Protein AF-A0A1N6FF59-F1 (afdb_monomer)

Mean predicted aligned error: 14.13 Å

Nearest PDB structures (foldseek):
  3ja6-assembly1_I  TM=2.859E-01  e=2.373E-01  Escherichia coli
  5nnv-assembly3_C  TM=3.178E-01  e=5.248E+00  Bacillus subtilis subsp. subtilis str. 168
  3vkg-assembly2_A  TM=2.188E-01  e=2.123E+00  Dictyostelium discoideum
  6ixf-assembly1_A  TM=2.795E-01  e=8.862E+00  Homo sapiens
  8wjo-assembly1_B  TM=2.543E-01  e=8.057E+00  Saccharomyces cerevisiae S288C

Foldseek 3Di:
DPPPVVVVVVVVVPPPPPPPPPQPPLDFPQADPPLVVQVSVDPDDVSVLVSLVVVLVVLVVLLVVLVVLLVLLVVLLVVLVVDPDDDPVNLVVVLVSVLVLLVLLSNLRNVLRVVVSVLVVCCVVQVVPPVCPVVCVVPPPVVVPNVVSVVLNVVLQVLCCQQQVDGNVVSVVCVVVVNNSVSSSVQCVDSVSSNSNSVSSSSNSVSSSVVSVVSSVVSVVVSVSSVVVVVVVVVVVVVVVVVVCCVVDPDPPPVPDDDDDDPPPPDD

Sequence (268 aa):
MRSTTFLIIALLLSIISFSQAHARTVYCTNCSNNFVQLLDRVTNMNQLKALWKEYGESVQQTAQQIRMVQQNIEQYANMVHNTVSLPVNTMNRMVGDFNRLSGYVERISARTGEINTMKDLYNTFYAKQSALRGVVRTAEGTKNYSDMWDRWSGEVDRAAEATFKLTGNQLADLRENGELEAHIRDLLSTPKGRMEAIQAGNKLAAIQIKEAQETRALMATYLQQEMAKTQKREKIEQVQEEARRSLFNPNPESYFSAPQKPVTSNNF

Solvent-accessible surface area (backbone atoms only — not comparable to full-atom values): 15276 Å² total; per-residue (Å²): 145,75,70,68,66,58,56,55,56,60,62,65,68,70,70,76,69,77,74,72,75,76,76,76,82,80,86,67,97,50,39,55,67,65,63,56,56,53,57,76,67,50,86,48,72,67,53,46,51,50,53,51,51,54,50,42,49,53,37,45,52,49,29,52,55,40,47,55,44,32,55,51,38,57,53,45,49,58,46,57,75,74,40,97,71,80,56,69,72,56,52,54,50,49,45,50,44,53,51,53,53,52,57,51,52,51,54,48,53,19,46,54,37,43,51,56,52,48,50,54,52,47,52,62,60,52,70,72,40,78,91,49,60,75,70,53,69,76,44,78,60,68,74,50,49,61,61,49,50,54,51,47,52,55,51,49,38,54,26,40,26,59,31,70,76,33,47,62,65,55,50,50,53,28,49,77,71,67,44,40,66,58,52,46,47,58,50,48,67,42,75,66,40,35,53,48,27,35,56,24,40,42,52,34,35,52,54,52,38,50,46,32,51,50,55,37,51,52,49,51,52,52,52,50,56,50,50,54,52,50,52,52,49,54,50,49,53,50,51,50,50,50,52,52,46,45,72,78,55,72,60,89,74,69,88,71,70,73,83,77,75,81,82,78,82,84,76,133

Structure (mmCIF, N/CA/C/O backbone):
data_AF-A0A1N6FF59-F1
#
_entry.id   AF-A0A1N6FF59-F1
#
loop_
_atom_site.group_PDB
_atom_site.id
_atom_site.type_symbol
_atom_site.label_atom_id
_atom_site.label_alt_id
_atom_site.label_comp_id
_atom_site.label_asym_id
_atom_site.label_entity_id
_atom_site.label_seq_id
_atom_site.pdbx_PDB_ins_code
_atom_site.Cartn_x
_atom_site.Cartn_y
_atom_site.Cartn_z
_atom_site.occupancy
_atom_site.B_iso_or_equiv
_atom_site.auth_seq_id
_atom_site.auth_comp_id
_atom_site.auth_asym_id
_atom_site.auth_atom_id
_atom_site.pdbx_PDB_model_num
ATOM 1 N N . MET A 1 1 ? 13.886 48.631 -55.220 1.00 48.16 1 MET A N 1
ATOM 2 C CA . MET A 1 1 ? 14.532 47.767 -54.200 1.00 48.16 1 MET A CA 1
ATOM 3 C C . MET A 1 1 ? 13.669 47.649 -52.932 1.00 48.16 1 MET A C 1
ATOM 5 O O . MET A 1 1 ? 14.118 48.002 -51.853 1.00 48.16 1 MET A O 1
ATOM 9 N N . ARG A 1 2 ? 12.409 47.192 -53.038 1.00 49.91 2 ARG A N 1
ATOM 10 C CA . ARG A 1 2 ? 11.481 47.093 -51.882 1.00 49.91 2 ARG A CA 1
ATOM 11 C C . ARG A 1 2 ? 10.645 45.802 -51.839 1.00 49.91 2 ARG A C 1
ATOM 13 O O . ARG A 1 2 ? 9.949 45.575 -50.862 1.00 49.91 2 ARG A O 1
ATOM 20 N N . SER A 1 3 ? 10.730 44.959 -52.875 1.00 48.56 3 SER A N 1
ATOM 21 C CA . SER A 1 3 ? 9.900 43.749 -53.021 1.00 48.56 3 SER A CA 1
ATOM 22 C C . SER A 1 3 ? 10.637 42.443 -52.699 1.00 48.56 3 SER A C 1
ATOM 24 O O . SER A 1 3 ? 9.995 41.429 -52.458 1.00 48.56 3 SER A O 1
ATOM 26 N N . THR A 1 4 ? 11.973 42.447 -52.678 1.00 48.34 4 THR A N 1
ATOM 27 C CA . THR A 1 4 ? 12.786 41.246 -52.413 1.00 48.34 4 THR A CA 1
ATOM 28 C C . THR A 1 4 ? 13.014 40.999 -50.922 1.00 48.34 4 THR A C 1
ATOM 30 O O . THR A 1 4 ? 13.183 39.857 -50.513 1.00 48.34 4 THR A O 1
ATOM 33 N N . THR A 1 5 ? 12.942 42.036 -50.083 1.00 49.09 5 THR A N 1
ATOM 34 C CA . THR A 1 5 ? 13.063 41.913 -48.621 1.00 49.09 5 THR A CA 1
ATOM 35 C C . THR A 1 5 ? 11.810 41.321 -47.970 1.00 49.09 5 THR A C 1
ATOM 37 O O . THR A 1 5 ? 11.929 40.573 -47.005 1.00 49.09 5 THR A O 1
ATOM 40 N N . PHE A 1 6 ? 10.617 41.564 -48.527 1.00 45.03 6 PHE A N 1
ATOM 41 C CA . PHE A 1 6 ? 9.366 40.971 -48.029 1.00 45.03 6 PHE A CA 1
ATOM 42 C C . PHE A 1 6 ? 9.264 39.461 -48.295 1.00 45.03 6 PHE A C 1
ATOM 44 O O . PHE A 1 6 ? 8.759 38.723 -47.453 1.00 45.03 6 PHE A O 1
ATOM 51 N N . LEU A 1 7 ? 9.803 38.987 -49.423 1.00 45.62 7 LEU A N 1
ATOM 52 C CA . LEU A 1 7 ? 9.827 37.560 -49.766 1.00 45.62 7 LEU A CA 1
ATOM 53 C C . LEU A 1 7 ? 10.766 36.747 -48.861 1.00 45.62 7 LEU A C 1
ATOM 55 O O . LEU A 1 7 ? 10.467 35.600 -48.548 1.00 45.62 7 LEU A O 1
ATOM 59 N N . ILE A 1 8 ? 11.858 37.348 -48.379 1.00 51.16 8 ILE A N 1
ATOM 60 C CA . ILE A 1 8 ? 12.813 36.674 -47.483 1.00 51.16 8 ILE A CA 1
ATOM 61 C C . ILE A 1 8 ? 12.263 36.585 -46.048 1.00 51.16 8 ILE A C 1
ATOM 63 O O . ILE A 1 8 ? 12.458 35.572 -45.380 1.00 51.16 8 ILE A O 1
ATOM 67 N N . ILE A 1 9 ? 11.510 37.591 -45.587 1.00 50.59 9 ILE A N 1
ATOM 68 C CA . ILE A 1 9 ? 10.884 37.573 -44.252 1.00 50.59 9 ILE A CA 1
ATOM 69 C C . ILE A 1 9 ? 9.707 36.580 -44.202 1.00 50.59 9 ILE A C 1
ATOM 71 O O . ILE A 1 9 ? 9.532 35.890 -43.199 1.00 50.59 9 ILE A O 1
ATOM 75 N N . ALA A 1 10 ? 8.948 36.430 -45.293 1.00 48.09 10 ALA A N 1
ATOM 76 C CA . ALA A 1 10 ? 7.853 35.458 -45.372 1.00 48.09 10 ALA A CA 1
ATOM 77 C C . ALA A 1 10 ? 8.335 33.990 -45.412 1.00 48.09 10 ALA A C 1
ATOM 79 O O . ALA A 1 10 ? 7.649 33.106 -44.897 1.00 48.09 10 ALA A O 1
ATOM 80 N N . LEU A 1 11 ? 9.528 33.727 -45.966 1.00 45.62 11 LEU A N 1
ATOM 81 C CA . LEU A 1 11 ? 10.110 32.379 -46.044 1.00 45.62 11 LEU A CA 1
ATOM 82 C C . LEU A 1 11 ? 10.801 31.936 -44.735 1.00 45.62 11 LEU A C 1
ATOM 84 O O . LEU A 1 11 ? 10.949 30.744 -44.484 1.00 45.62 11 LEU A O 1
ATOM 88 N N . LEU A 1 12 ? 11.204 32.881 -43.876 1.00 45.25 12 LEU A N 1
ATOM 89 C CA . LEU A 1 12 ? 11.819 32.588 -42.571 1.00 45.25 12 LEU A CA 1
ATOM 90 C C . LEU A 1 12 ? 10.794 32.306 -41.458 1.00 45.25 12 LEU A C 1
ATOM 92 O O . LEU A 1 12 ? 11.132 31.643 -40.480 1.00 45.25 12 LEU A O 1
ATOM 96 N N . LEU A 1 13 ? 9.535 32.737 -41.609 1.00 42.78 13 LEU A N 1
ATOM 97 C CA . LEU A 1 13 ? 8.461 32.429 -40.651 1.00 42.78 13 LEU A CA 1
ATOM 98 C C . LEU A 1 13 ? 7.820 31.042 -40.844 1.00 42.78 13 LEU A C 1
ATOM 100 O O . LEU A 1 13 ? 7.054 30.605 -39.988 1.00 42.78 13 LEU A O 1
ATOM 104 N N . SER A 1 14 ? 8.132 30.326 -41.927 1.00 38.28 14 SER A N 1
ATOM 105 C CA . SER A 1 14 ? 7.506 29.035 -42.259 1.00 38.28 14 SER A CA 1
ATOM 106 C C . SER A 1 14 ? 8.235 27.805 -41.686 1.00 38.28 14 SER A C 1
ATOM 108 O O . SER A 1 14 ? 7.778 26.684 -41.888 1.00 38.28 14 SER A O 1
ATOM 110 N N . ILE A 1 15 ? 9.342 27.984 -40.949 1.00 44.12 15 ILE A N 1
ATOM 111 C CA . ILE A 1 15 ? 10.165 26.872 -40.417 1.00 44.12 15 ILE A CA 1
ATOM 112 C C . ILE A 1 15 ? 9.911 26.597 -38.921 1.00 44.12 15 ILE A C 1
ATOM 114 O O . ILE A 1 15 ? 10.402 25.608 -38.382 1.00 44.12 15 ILE A O 1
ATOM 118 N N . ILE A 1 16 ? 9.040 27.357 -38.245 1.00 44.75 16 ILE A N 1
ATOM 119 C CA . ILE A 1 16 ? 8.538 26.959 -36.917 1.00 44.75 16 ILE A CA 1
ATOM 120 C C . ILE A 1 16 ? 7.431 25.916 -37.113 1.00 44.75 16 ILE A C 1
ATOM 122 O O . ILE A 1 16 ? 6.261 26.125 -36.803 1.00 44.75 16 ILE A O 1
ATOM 126 N N . SER A 1 17 ? 7.811 24.761 -37.661 1.00 38.19 17 SER A N 1
ATOM 127 C CA . SER A 1 17 ? 7.063 23.536 -37.431 1.00 38.19 17 SER A CA 1
ATOM 128 C C . SER A 1 17 ? 7.174 23.268 -35.939 1.00 38.19 17 SER A C 1
ATOM 130 O O . SER A 1 17 ? 8.168 22.718 -35.464 1.00 38.19 17 SER A O 1
ATOM 132 N N . PHE A 1 18 ? 6.166 23.724 -35.193 1.00 38.66 18 PHE A N 1
ATOM 133 C CA . PHE A 1 18 ? 5.845 23.187 -33.885 1.00 38.66 18 PHE A CA 1
ATOM 134 C C . PHE A 1 18 ? 5.802 21.674 -34.055 1.00 38.66 18 PHE A C 1
ATOM 136 O O . PHE A 1 18 ? 4.822 21.108 -34.536 1.00 38.66 18 PHE A O 1
ATOM 143 N N . SER A 1 19 ? 6.902 21.019 -33.699 1.00 42.59 19 SER A N 1
ATOM 144 C CA . SER A 1 19 ? 6.871 19.607 -33.387 1.00 42.59 19 SER A CA 1
ATOM 145 C C . SER A 1 19 ? 5.986 19.552 -32.160 1.00 42.59 19 SER A C 1
ATOM 147 O O . SER A 1 19 ? 6.437 19.846 -31.054 1.00 42.59 19 SER A O 1
ATOM 149 N N . GLN A 1 20 ? 4.690 19.317 -32.366 1.00 40.88 20 GLN A N 1
ATOM 150 C CA . GLN A 1 20 ? 3.815 18.955 -31.276 1.00 40.88 20 GLN A CA 1
ATOM 151 C C . GLN A 1 20 ? 4.464 17.719 -30.669 1.00 40.88 20 GLN A C 1
ATOM 153 O O . GLN A 1 20 ? 4.447 16.638 -31.256 1.00 40.88 20 GLN A O 1
ATOM 158 N N . ALA A 1 21 ? 5.114 17.900 -29.520 1.00 37.00 21 ALA A N 1
ATOM 159 C CA . ALA A 1 21 ? 5.352 16.802 -28.618 1.00 37.00 21 ALA A CA 1
ATOM 160 C C . ALA A 1 21 ? 3.957 16.239 -28.366 1.00 37.00 21 ALA A C 1
ATOM 162 O O . ALA A 1 21 ? 3.143 16.872 -27.695 1.00 37.00 21 ALA A O 1
ATOM 163 N N . HIS A 1 22 ? 3.628 15.132 -29.032 1.00 37.66 22 HIS A N 1
ATOM 164 C CA . HIS A 1 22 ? 2.394 14.421 -28.777 1.00 37.66 22 HIS A CA 1
ATOM 165 C C . HIS A 1 22 ? 2.476 13.973 -27.323 1.00 37.66 22 HIS A C 1
ATOM 167 O O . HIS A 1 22 ? 3.077 12.944 -27.019 1.00 37.66 22 HIS A O 1
ATOM 173 N N . ALA A 1 23 ? 1.919 14.787 -26.428 1.00 38.16 23 ALA A N 1
ATOM 174 C CA . ALA A 1 23 ? 1.596 14.381 -25.082 1.00 38.16 23 ALA A CA 1
ATOM 175 C C . ALA A 1 23 ? 0.622 13.221 -25.255 1.00 38.16 23 ALA A C 1
ATOM 177 O O . ALA A 1 23 ? -0.544 13.409 -25.607 1.00 38.16 23 ALA A O 1
ATOM 178 N N . ARG A 1 24 ? 1.137 11.995 -25.146 1.00 49.81 24 ARG A N 1
ATOM 179 C CA . ARG A 1 24 ? 0.283 10.824 -25.056 1.00 49.81 24 ARG A CA 1
ATOM 180 C C . ARG A 1 24 ? -0.415 10.953 -23.725 1.00 49.81 24 ARG A C 1
ATOM 182 O O . ARG A 1 24 ? 0.176 10.678 -22.695 1.00 49.81 24 ARG A O 1
ATOM 189 N N . THR A 1 25 ? -1.654 11.415 -23.763 1.00 50.44 25 THR A N 1
ATOM 190 C CA . THR A 1 25 ? -2.510 11.424 -22.591 1.00 50.44 25 THR A CA 1
ATOM 191 C C . THR A 1 25 ? -2.812 9.975 -22.261 1.00 50.44 25 THR A C 1
ATOM 193 O O . THR A 1 25 ? -3.560 9.290 -22.962 1.00 50.44 25 THR A O 1
ATOM 196 N N . VAL A 1 26 ? -2.150 9.487 -21.233 1.00 56.00 26 VAL A N 1
ATOM 197 C CA . VAL A 1 26 ? -2.363 8.161 -20.695 1.00 56.00 26 VAL A CA 1
ATOM 198 C C . VAL A 1 26 ? -3.613 8.242 -19.816 1.00 56.00 26 VAL A C 1
ATOM 200 O O . VAL A 1 26 ? -3.603 8.907 -18.783 1.00 56.00 26 VAL A O 1
ATOM 203 N N . TYR A 1 27 ? -4.721 7.647 -20.263 1.00 58.47 27 TYR A N 1
ATOM 204 C CA . TYR A 1 27 ? -5.988 7.695 -19.531 1.00 58.47 27 TYR A CA 1
ATOM 205 C C . TYR A 1 27 ? -6.115 6.491 -18.599 1.00 58.47 27 TY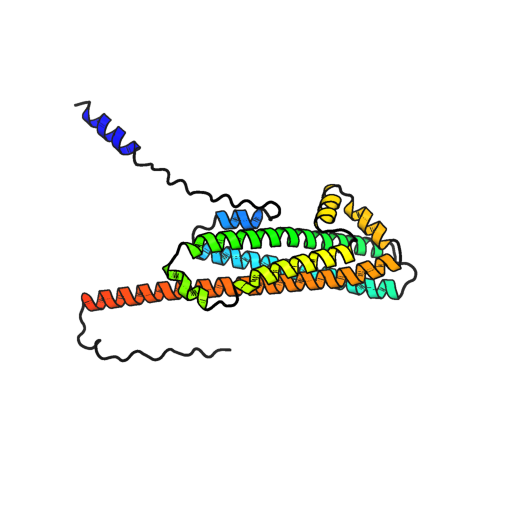R A C 1
ATOM 207 O O . TYR A 1 27 ? -6.109 5.350 -19.055 1.00 58.47 27 TYR A O 1
ATOM 215 N N . CYS A 1 28 ? -6.263 6.757 -17.304 1.00 65.38 28 CYS A N 1
ATOM 216 C CA . CYS A 1 28 ? -6.518 5.750 -16.287 1.00 65.38 28 CYS A CA 1
ATOM 217 C C . CYS A 1 28 ? -7.502 6.296 -15.254 1.00 65.38 28 CYS A C 1
ATOM 219 O O . CYS A 1 28 ? -7.300 7.377 -14.705 1.00 65.38 28 CYS A O 1
ATOM 221 N N . THR A 1 29 ? -8.566 5.543 -14.993 1.00 63.31 29 THR A N 1
ATOM 222 C CA . THR A 1 29 ? -9.664 5.945 -14.104 1.00 63.31 29 THR A CA 1
ATOM 223 C C . THR A 1 29 ? -9.345 5.780 -12.618 1.00 63.31 29 THR A C 1
ATOM 225 O O . THR A 1 29 ? -9.964 6.447 -11.801 1.00 63.31 29 THR A O 1
ATOM 228 N N . ASN A 1 30 ? -8.383 4.925 -12.257 1.00 61.72 30 ASN A N 1
ATOM 229 C CA . ASN A 1 30 ? -8.016 4.627 -10.866 1.00 61.72 30 ASN A CA 1
ATOM 230 C C . ASN A 1 30 ? -6.486 4.558 -10.710 1.00 61.72 30 ASN A C 1
ATOM 232 O O . ASN A 1 30 ? -5.938 3.574 -10.231 1.00 61.72 30 ASN A O 1
ATOM 236 N N . CYS A 1 31 ? -5.782 5.574 -11.209 1.00 68.00 31 CYS A N 1
ATOM 237 C CA . CYS A 1 31 ? -4.332 5.716 -11.060 1.00 68.00 31 CYS A CA 1
ATOM 238 C C . CYS A 1 31 ? -4.007 6.881 -10.135 1.00 68.00 31 CYS A C 1
ATOM 240 O O . CYS A 1 31 ? -4.759 7.855 -10.083 1.00 68.00 31 CYS A O 1
ATOM 242 N N . SER A 1 32 ? -2.845 6.852 -9.474 1.00 66.69 32 SER A N 1
ATOM 243 C CA . SER A 1 32 ? -2.329 8.094 -8.901 1.00 66.69 32 SER A CA 1
ATOM 244 C C . SER A 1 32 ? -1.801 9.000 -10.017 1.00 66.69 32 SER A C 1
ATOM 246 O O . SER A 1 32 ? -1.156 8.581 -10.980 1.00 66.69 32 SER A O 1
ATOM 248 N N . ASN A 1 33 ? -2.078 10.289 -9.859 1.00 66.44 33 ASN A N 1
ATOM 249 C CA . ASN A 1 33 ? -1.675 11.309 -10.812 1.00 66.44 33 ASN A CA 1
ATOM 250 C C . ASN A 1 33 ? -0.171 11.615 -10.746 1.00 66.44 33 ASN A C 1
ATOM 252 O O . ASN A 1 33 ? 0.376 12.143 -11.704 1.00 66.44 33 ASN A O 1
ATOM 256 N N . ASN A 1 34 ? 0.520 11.294 -9.647 1.00 69.81 34 ASN A N 1
ATOM 257 C CA . ASN A 1 34 ? 1.902 11.731 -9.450 1.00 69.81 34 ASN A CA 1
ATOM 258 C C . ASN A 1 34 ? 2.888 10.950 -10.333 1.00 69.81 34 ASN A C 1
ATOM 260 O O . ASN A 1 34 ? 3.661 11.541 -11.084 1.00 69.81 34 ASN A O 1
ATOM 264 N N . PHE A 1 35 ? 2.834 9.615 -10.296 1.00 69.06 35 PHE A N 1
ATOM 265 C CA . PHE A 1 35 ? 3.763 8.790 -11.070 1.00 69.06 35 PHE A CA 1
ATOM 266 C C . PHE A 1 35 ? 3.553 8.952 -12.578 1.00 69.06 35 PHE A C 1
ATOM 268 O O . PHE A 1 35 ? 4.520 9.149 -13.310 1.00 69.06 35 PHE A O 1
ATOM 275 N N . VAL A 1 36 ? 2.296 8.937 -13.034 1.00 66.00 36 VAL A N 1
ATOM 276 C CA . VAL A 1 36 ? 1.955 9.114 -14.454 1.00 66.00 36 VAL A CA 1
ATOM 277 C C . VAL A 1 36 ? 2.411 10.490 -14.959 1.00 66.00 36 VAL A C 1
ATOM 279 O O . VAL A 1 36 ? 3.049 10.574 -16.005 1.00 66.00 36 VAL A O 1
ATOM 282 N N . GLN A 1 37 ? 2.205 11.562 -14.184 1.00 68.38 37 GLN A N 1
ATOM 283 C CA . GLN A 1 37 ? 2.677 12.904 -14.556 1.00 68.38 37 GLN A CA 1
ATOM 284 C C . GLN A 1 37 ? 4.203 13.016 -14.620 1.00 68.38 37 GLN A C 1
ATOM 286 O O . GLN A 1 37 ? 4.735 13.744 -15.460 1.00 68.38 37 GLN A O 1
ATOM 291 N N . LEU A 1 38 ? 4.921 12.337 -13.723 1.00 67.62 38 LEU A N 1
ATOM 292 C CA . LEU A 1 38 ? 6.382 12.311 -13.755 1.00 67.62 38 LEU A CA 1
ATOM 293 C C . LEU A 1 38 ? 6.895 11.509 -14.950 1.00 67.62 38 LEU A C 1
ATOM 295 O O . LEU A 1 38 ? 7.856 11.932 -15.593 1.00 67.62 38 LEU A O 1
ATOM 299 N N . LEU A 1 39 ? 6.231 10.399 -15.278 1.00 66.94 39 LEU A N 1
ATOM 300 C CA . LEU A 1 39 ? 6.551 9.574 -16.437 1.00 66.94 39 LEU A CA 1
ATOM 301 C C . LEU A 1 39 ? 6.406 10.361 -17.748 1.00 66.94 39 LEU A C 1
ATOM 303 O O . LEU A 1 39 ? 7.294 10.287 -18.595 1.00 66.94 39 LEU A O 1
ATOM 307 N N . ASP A 1 40 ? 5.360 11.181 -17.881 1.00 64.31 40 ASP A N 1
ATOM 308 C CA . ASP A 1 40 ? 5.129 12.029 -19.062 1.00 64.31 40 ASP A CA 1
ATOM 309 C C . ASP A 1 40 ? 6.227 13.087 -19.284 1.00 64.31 40 ASP A C 1
ATOM 311 O O . ASP A 1 40 ? 6.415 13.573 -20.401 1.00 64.31 40 ASP A O 1
ATOM 315 N N . ARG A 1 41 ? 6.984 13.444 -18.236 1.00 68.62 41 ARG A N 1
ATOM 316 C CA . ARG A 1 41 ? 8.102 14.404 -18.305 1.00 68.62 41 ARG A CA 1
ATOM 317 C C . ARG A 1 41 ? 9.458 13.751 -18.579 1.00 68.62 41 ARG A C 1
ATOM 319 O O . ARG A 1 41 ? 10.453 14.463 -18.726 1.00 68.62 41 ARG A O 1
ATOM 326 N N . VAL A 1 42 ? 9.534 12.422 -18.639 1.00 64.69 42 VAL A N 1
ATOM 327 C CA . VAL A 1 42 ? 10.787 11.705 -18.900 1.00 64.69 42 VAL A CA 1
ATOM 328 C C . VAL A 1 42 ? 11.179 11.865 -20.370 1.00 64.69 42 VAL A C 1
ATOM 330 O O . VAL A 1 42 ? 10.522 11.352 -21.270 1.00 64.69 42 VAL A O 1
ATOM 333 N N . THR A 1 43 ? 12.303 12.538 -20.619 1.00 67.44 43 THR A N 1
ATOM 334 C CA . THR A 1 43 ? 12.819 12.797 -21.979 1.00 67.44 43 THR A CA 1
ATOM 335 C C . THR A 1 43 ? 13.960 11.865 -22.379 1.00 67.44 43 THR A C 1
ATOM 337 O O . THR A 1 43 ? 14.279 11.738 -23.559 1.00 67.44 43 THR A O 1
ATOM 340 N N . ASN A 1 44 ? 14.607 11.214 -21.405 1.00 67.31 44 ASN A N 1
ATOM 341 C CA . ASN A 1 44 ? 15.753 10.344 -21.648 1.00 67.31 44 ASN A CA 1
ATOM 342 C C . ASN A 1 44 ? 15.883 9.217 -20.613 1.00 67.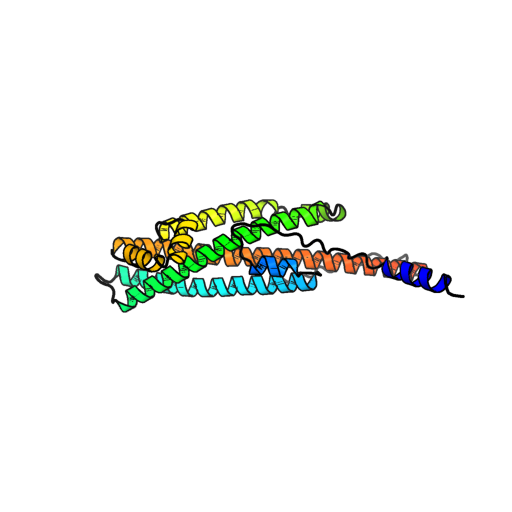31 44 ASN A C 1
ATOM 344 O O . ASN A 1 44 ? 15.243 9.205 -19.560 1.00 67.31 44 ASN A O 1
ATOM 348 N N . MET A 1 45 ? 16.781 8.276 -20.907 1.00 64.06 45 MET A N 1
ATOM 349 C CA . MET A 1 45 ? 16.959 7.066 -20.105 1.00 64.06 45 MET A CA 1
ATOM 350 C C . MET A 1 45 ? 17.514 7.316 -18.700 1.00 64.06 45 MET A C 1
ATOM 352 O O . MET A 1 45 ? 17.203 6.555 -17.786 1.00 64.06 45 MET A O 1
ATOM 356 N N . ASN A 1 46 ? 18.313 8.365 -18.497 1.00 69.06 46 ASN A N 1
ATOM 357 C CA . ASN A 1 46 ? 18.851 8.683 -17.174 1.00 69.06 46 ASN A CA 1
ATOM 358 C C . ASN A 1 46 ? 17.757 9.236 -16.254 1.00 69.06 46 ASN A C 1
ATOM 360 O O . ASN A 1 46 ? 17.684 8.843 -15.091 1.00 69.06 46 ASN A O 1
ATOM 364 N N . GLN A 1 47 ? 16.860 10.067 -16.792 1.00 71.19 47 GLN A N 1
ATOM 365 C CA . GLN A 1 47 ? 15.669 10.533 -16.076 1.00 71.19 47 GLN A CA 1
ATOM 366 C C . GLN A 1 47 ? 14.736 9.371 -15.722 1.00 71.19 47 GLN A C 1
ATOM 368 O O . GLN A 1 47 ? 14.261 9.300 -14.593 1.00 71.19 47 GLN A O 1
ATOM 373 N N . LEU A 1 48 ? 14.545 8.410 -16.636 1.00 70.06 48 LEU A N 1
ATOM 374 C CA . LEU A 1 48 ? 13.745 7.216 -16.351 1.00 70.06 48 LEU A CA 1
ATOM 375 C C . LEU A 1 48 ? 14.343 6.403 -15.196 1.00 70.06 48 LEU A C 1
ATOM 377 O O . LEU A 1 48 ? 13.628 6.002 -14.283 1.00 70.06 48 LEU A O 1
ATOM 381 N N . LYS A 1 49 ? 15.665 6.181 -15.210 1.00 71.56 49 LYS A N 1
ATOM 382 C CA . LYS A 1 49 ? 16.369 5.465 -14.133 1.00 71.56 49 LYS A CA 1
ATOM 383 C C . LYS A 1 49 ? 16.205 6.160 -12.779 1.00 71.56 49 LYS A C 1
ATOM 385 O O . LYS A 1 49 ? 15.969 5.481 -11.783 1.00 71.56 49 LYS A O 1
ATOM 390 N N . ALA A 1 50 ? 16.329 7.487 -12.747 1.00 79.56 50 ALA A N 1
ATOM 391 C CA . ALA A 1 50 ? 16.153 8.273 -11.530 1.00 79.56 50 ALA A CA 1
ATOM 392 C C . ALA A 1 50 ? 14.719 8.160 -10.987 1.00 79.56 50 ALA A C 1
ATOM 394 O O . ALA A 1 50 ? 14.551 7.840 -9.813 1.00 79.56 50 ALA A O 1
ATOM 395 N N . LEU A 1 51 ? 13.712 8.306 -11.858 1.00 78.69 51 LEU A N 1
ATOM 396 C CA . LEU A 1 51 ? 12.298 8.170 -11.500 1.00 78.69 51 LEU A CA 1
ATOM 397 C C . LEU A 1 51 ? 11.995 6.802 -10.873 1.00 78.69 51 LEU A C 1
ATOM 399 O O . LEU A 1 51 ? 11.357 6.715 -9.827 1.00 78.69 51 LEU A O 1
ATOM 403 N N . TRP A 1 52 ? 12.492 5.722 -11.479 1.00 75.25 52 TRP A N 1
ATOM 404 C CA . TRP A 1 52 ? 12.303 4.369 -10.953 1.00 75.25 52 TRP A CA 1
ATOM 405 C C . TRP A 1 52 ? 12.986 4.138 -9.611 1.00 75.25 52 TRP A C 1
ATOM 407 O O . TRP A 1 52 ? 12.432 3.455 -8.749 1.00 75.25 52 TRP A O 1
ATOM 417 N N . LYS A 1 53 ? 14.186 4.696 -9.426 1.00 80.19 53 LYS A N 1
ATOM 418 C CA . LYS A 1 53 ? 14.896 4.622 -8.150 1.00 80.19 53 LYS A CA 1
ATOM 419 C C . LYS A 1 53 ? 14.105 5.334 -7.051 1.00 80.19 53 LYS A C 1
ATOM 421 O O . LYS A 1 53 ? 13.857 4.731 -6.011 1.00 80.19 53 LYS A O 1
ATOM 426 N N . GLU A 1 54 ? 13.679 6.567 -7.305 1.00 82.75 54 GLU A N 1
ATOM 427 C CA . GLU A 1 54 ? 12.898 7.375 -6.362 1.00 82.75 54 GLU A CA 1
ATOM 428 C C . GLU A 1 54 ? 11.570 6.694 -6.005 1.00 82.75 54 GLU A C 1
ATOM 430 O O . GLU A 1 54 ? 11.223 6.548 -4.831 1.00 82.75 54 GLU A O 1
ATOM 435 N N . TYR A 1 55 ? 10.859 6.179 -7.007 1.00 79.94 55 TYR A N 1
ATOM 436 C CA . TYR A 1 55 ? 9.615 5.457 -6.778 1.00 79.94 55 TYR A CA 1
ATOM 437 C C . TYR A 1 55 ? 9.845 4.169 -5.970 1.00 79.94 55 TYR A C 1
ATOM 439 O O . TYR A 1 55 ? 9.123 3.904 -5.010 1.00 79.94 55 TYR A O 1
ATOM 447 N N . GLY A 1 56 ? 10.894 3.398 -6.277 1.00 80.06 56 GLY A N 1
ATOM 448 C CA . GLY A 1 56 ? 11.266 2.204 -5.514 1.00 80.06 56 GLY A CA 1
ATOM 449 C C . GLY A 1 56 ? 11.665 2.495 -4.061 1.00 80.06 56 GLY A C 1
ATOM 450 O O . GLY A 1 56 ? 11.409 1.678 -3.173 1.00 80.06 56 GLY A O 1
ATOM 451 N N . GLU A 1 57 ? 12.268 3.651 -3.787 1.00 85.06 57 GLU A N 1
ATOM 452 C CA . GLU A 1 57 ? 12.545 4.128 -2.426 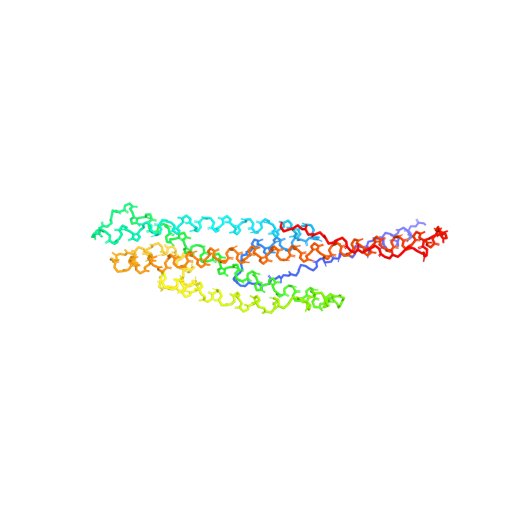1.00 85.06 57 GLU A CA 1
ATOM 453 C C . GLU A 1 57 ? 11.252 4.500 -1.692 1.00 85.06 57 GLU A C 1
ATOM 455 O O . GLU A 1 57 ? 11.047 4.054 -0.561 1.00 85.06 57 GLU A O 1
ATOM 460 N N . SER A 1 58 ? 10.336 5.217 -2.349 1.00 85.19 58 SER A N 1
ATOM 461 C CA . SER A 1 58 ? 9.013 5.553 -1.805 1.00 85.19 58 SER A CA 1
ATOM 462 C C . SER A 1 58 ? 8.189 4.304 -1.454 1.00 85.19 58 SER A C 1
ATOM 464 O O . SER A 1 58 ? 7.586 4.215 -0.378 1.00 85.19 58 SER A O 1
ATOM 466 N N . VAL A 1 59 ? 8.224 3.283 -2.316 1.00 84.00 59 VAL A N 1
ATOM 467 C CA . VAL A 1 59 ? 7.605 1.971 -2.072 1.00 84.00 59 VAL A CA 1
ATOM 468 C C . VAL A 1 59 ? 8.173 1.326 -0.805 1.00 84.00 59 VAL A C 1
ATOM 470 O O . VAL A 1 59 ? 7.423 0.855 0.049 1.00 84.00 59 VAL A O 1
ATOM 473 N N . GLN A 1 60 ? 9.498 1.333 -0.635 1.00 86.94 60 GLN A N 1
ATOM 474 C CA . GLN A 1 60 ? 10.130 0.754 0.553 1.00 86.94 60 GLN A CA 1
ATOM 475 C C . GLN A 1 60 ? 9.821 1.529 1.829 1.00 86.94 60 GLN A C 1
ATOM 477 O O . GLN A 1 60 ? 9.565 0.913 2.863 1.00 86.94 60 GLN A O 1
ATOM 482 N N . GLN A 1 61 ? 9.814 2.859 1.769 1.00 90.38 61 GLN A N 1
ATOM 483 C CA . GLN A 1 61 ? 9.413 3.696 2.898 1.00 90.38 61 GLN A CA 1
ATOM 484 C C . GLN A 1 61 ? 7.972 3.390 3.313 1.00 90.38 61 GLN A C 1
ATOM 486 O O . GLN A 1 61 ? 7.702 3.188 4.495 1.00 90.38 61 GLN A O 1
ATOM 491 N N . THR A 1 62 ? 7.069 3.252 2.342 1.00 88.81 62 THR A N 1
ATOM 492 C CA . THR A 1 62 ? 5.680 2.837 2.577 1.00 88.81 62 THR A CA 1
ATOM 493 C C . THR A 1 62 ? 5.623 1.476 3.277 1.00 88.81 62 THR A C 1
ATOM 495 O O . THR A 1 62 ? 4.947 1.335 4.292 1.00 88.81 62 THR A O 1
ATOM 498 N N . ALA A 1 63 ? 6.409 0.497 2.819 1.00 91.12 63 ALA A N 1
ATOM 499 C CA . ALA A 1 63 ? 6.490 -0.821 3.453 1.00 91.12 63 ALA A CA 1
ATOM 500 C C . ALA A 1 63 ? 6.963 -0.758 4.913 1.00 91.12 63 ALA A C 1
ATOM 502 O O . ALA A 1 63 ? 6.473 -1.510 5.754 1.00 91.12 63 ALA A O 1
ATOM 503 N N . GLN A 1 64 ? 7.915 0.128 5.229 1.00 94.44 64 GLN A N 1
ATOM 504 C CA . GLN A 1 64 ? 8.356 0.347 6.610 1.00 94.44 64 GLN A CA 1
ATOM 505 C C . GLN A 1 64 ? 7.229 0.923 7.467 1.00 94.44 64 GLN A C 1
ATOM 507 O O . GLN A 1 64 ? 7.031 0.483 8.596 1.00 94.44 64 GLN A O 1
ATOM 512 N N . GLN A 1 65 ? 6.460 1.873 6.935 1.00 94.38 65 GLN A N 1
ATOM 513 C CA . GLN A 1 65 ? 5.327 2.436 7.665 1.00 94.38 65 GLN A CA 1
ATOM 514 C C . GLN A 1 65 ? 4.233 1.396 7.922 1.00 94.38 65 GLN A C 1
ATOM 516 O O . GLN A 1 65 ? 3.700 1.332 9.027 1.00 94.38 65 GLN A O 1
ATOM 521 N N . ILE A 1 66 ? 3.959 0.534 6.942 1.00 93.81 66 ILE A N 1
ATOM 522 C CA . ILE A 1 66 ? 3.018 -0.578 7.103 1.00 93.81 66 ILE A CA 1
ATOM 523 C C . ILE A 1 66 ? 3.531 -1.575 8.144 1.00 93.81 66 ILE A C 1
ATOM 525 O O . ILE A 1 66 ? 2.746 -2.024 8.972 1.00 93.81 66 ILE A O 1
ATOM 529 N N . ARG A 1 67 ? 4.839 -1.874 8.178 1.00 94.88 67 ARG A N 1
ATOM 530 C CA . ARG A 1 67 ? 5.435 -2.709 9.238 1.00 94.88 67 ARG A CA 1
ATOM 531 C C . ARG A 1 67 ? 5.204 -2.138 10.632 1.00 94.88 67 ARG A C 1
ATOM 533 O O . ARG A 1 67 ? 4.873 -2.896 11.535 1.00 94.88 67 ARG A O 1
ATOM 540 N N . MET A 1 68 ? 5.340 -0.823 10.810 1.00 94.81 68 MET A N 1
ATOM 541 C CA . MET A 1 68 ? 5.050 -0.190 12.103 1.00 94.81 68 MET A CA 1
ATOM 542 C C . MET A 1 68 ? 3.576 -0.370 12.497 1.00 94.81 68 MET A C 1
ATOM 544 O O . MET A 1 68 ? 3.282 -0.718 13.636 1.00 94.81 68 MET A O 1
ATOM 548 N N . VAL A 1 69 ? 2.648 -0.195 11.549 1.00 94.94 69 VAL A N 1
ATOM 549 C CA . VAL A 1 69 ? 1.212 -0.430 11.784 1.00 94.94 69 VAL A CA 1
ATOM 550 C C . VAL A 1 69 ? 0.936 -1.901 12.107 1.00 94.94 69 VAL A C 1
ATOM 552 O O . VAL A 1 69 ? 0.213 -2.191 13.055 1.00 94.94 69 VAL A O 1
ATOM 555 N N . GLN A 1 70 ? 1.548 -2.834 11.377 1.00 94.75 70 GLN A N 1
ATOM 556 C CA . GLN A 1 70 ? 1.428 -4.270 11.635 1.00 94.75 70 GLN A CA 1
ATOM 557 C C . GLN A 1 70 ? 1.875 -4.620 13.058 1.00 94.75 70 GLN A C 1
ATOM 559 O O . GLN A 1 70 ? 1.156 -5.304 13.778 1.00 94.75 70 GLN A O 1
ATOM 564 N N . GLN A 1 71 ? 3.028 -4.107 13.491 1.00 95.00 71 GLN A N 1
ATOM 565 C CA . GLN A 1 71 ? 3.535 -4.336 14.845 1.00 95.00 71 GLN A CA 1
ATOM 566 C C . GLN A 1 71 ? 2.563 -3.821 15.915 1.00 95.00 71 GLN A C 1
ATOM 568 O O . GLN A 1 71 ? 2.371 -4.481 16.937 1.00 95.00 71 GLN A O 1
ATOM 573 N N . ASN A 1 72 ? 1.907 -2.681 15.682 1.00 93.12 72 ASN A N 1
ATOM 574 C CA . ASN A 1 72 ? 0.866 -2.191 16.585 1.00 93.12 72 ASN A CA 1
ATOM 575 C C . ASN A 1 72 ? -0.350 -3.134 16.611 1.00 93.12 72 ASN A C 1
ATOM 577 O O . ASN A 1 72 ? -0.863 -3.444 17.687 1.00 93.12 72 ASN A O 1
ATOM 581 N N . ILE A 1 73 ? -0.786 -3.639 15.451 1.00 91.81 73 ILE A N 1
ATOM 582 C CA . ILE A 1 73 ? -1.907 -4.587 15.347 1.00 91.81 73 ILE A CA 1
ATOM 583 C C . ILE A 1 73 ? -1.597 -5.910 16.061 1.00 91.81 73 ILE A C 1
ATOM 585 O O . ILE A 1 73 ? -2.440 -6.433 16.792 1.00 91.81 73 ILE A O 1
ATOM 589 N N . GLU A 1 74 ? -0.377 -6.426 15.942 1.00 91.44 74 GLU A N 1
ATOM 590 C CA . GLU A 1 74 ? 0.091 -7.594 16.699 1.00 91.44 74 GLU A CA 1
ATOM 591 C C . GLU A 1 74 ? 0.058 -7.350 18.217 1.00 91.44 74 GLU A C 1
ATOM 593 O O . GLU A 1 74 ? -0.391 -8.212 18.978 1.00 91.44 74 GLU A O 1
ATOM 598 N N . GLN A 1 75 ? 0.440 -6.155 18.680 1.00 91.12 75 GLN A N 1
ATOM 599 C CA . GLN A 1 75 ? 0.305 -5.787 20.094 1.00 91.12 75 GLN A CA 1
ATOM 600 C C . GLN A 1 75 ? -1.164 -5.744 20.540 1.00 91.12 75 GLN A C 1
ATOM 602 O O . GLN A 1 75 ? -1.481 -6.171 21.656 1.00 91.12 75 GLN A O 1
ATOM 607 N N . TYR A 1 76 ? -2.077 -5.280 19.680 1.00 90.69 76 TYR A N 1
ATOM 608 C CA . TYR A 1 76 ? -3.514 -5.298 19.961 1.00 90.69 76 TYR A CA 1
ATOM 609 C C . TYR A 1 76 ? -4.048 -6.716 20.144 1.00 90.69 76 TYR A C 1
ATOM 611 O O . TYR A 1 76 ? -4.856 -6.922 21.049 1.00 90.69 76 TYR A O 1
ATOM 619 N N . ALA A 1 77 ? -3.574 -7.690 19.361 1.00 86.19 77 ALA A N 1
ATOM 620 C CA . ALA A 1 77 ? -3.981 -9.091 19.494 1.00 86.19 77 ALA A CA 1
ATOM 621 C C . ALA A 1 77 ? -3.738 -9.613 20.916 1.00 86.19 77 ALA A C 1
ATOM 623 O O . ALA A 1 77 ? -4.642 -10.159 21.548 1.00 86.19 77 ALA A O 1
ATOM 624 N N . ASN A 1 78 ? -2.540 -9.360 21.447 1.00 83.00 78 ASN A N 1
ATOM 625 C CA . ASN A 1 78 ? -2.165 -9.769 22.799 1.00 83.00 78 ASN A CA 1
ATOM 626 C C . ASN A 1 78 ? -3.022 -9.076 23.865 1.00 83.00 78 ASN A C 1
ATOM 628 O O . ASN A 1 78 ? -3.423 -9.701 24.844 1.00 83.00 78 ASN A O 1
ATOM 632 N N . 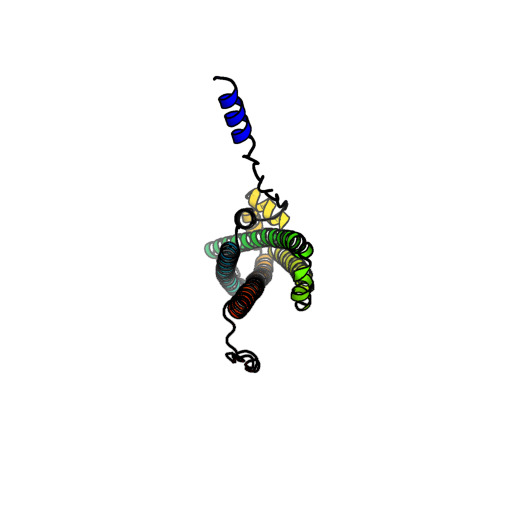MET A 1 79 ? -3.334 -7.790 23.684 1.00 83.44 79 MET A N 1
ATOM 633 C CA . MET A 1 79 ? -4.176 -7.061 24.634 1.00 83.44 79 MET A CA 1
ATOM 634 C C . MET A 1 79 ? -5.629 -7.541 24.596 1.00 83.44 79 MET A C 1
ATOM 636 O O . MET A 1 79 ? -6.187 -7.823 25.651 1.00 83.44 79 MET A O 1
ATOM 640 N N . VAL A 1 80 ? -6.232 -7.684 23.411 1.00 85.44 80 VAL A N 1
ATOM 641 C CA . VAL A 1 80 ? -7.627 -8.142 23.264 1.00 85.44 80 VAL A CA 1
ATOM 642 C C . VAL A 1 80 ? -7.799 -9.569 23.773 1.00 85.44 80 VAL A C 1
ATOM 644 O O . VAL A 1 80 ? -8.799 -9.855 24.421 1.00 85.44 80 VAL A O 1
ATOM 647 N N . HIS A 1 81 ? -6.822 -10.447 23.537 1.00 80.69 81 HIS A N 1
ATOM 648 C CA . HIS A 1 81 ? -6.855 -11.808 24.066 1.00 80.69 81 HIS A CA 1
ATOM 649 C C . HIS A 1 81 ? -6.839 -11.834 25.605 1.00 80.69 81 HIS A C 1
ATOM 651 O O . HIS A 1 81 ? -7.522 -12.648 26.220 1.00 80.69 81 HIS A O 1
ATOM 657 N N . ASN A 1 82 ? -6.081 -10.931 26.234 1.00 75.62 82 ASN A N 1
ATOM 658 C CA . ASN A 1 82 ? -5.815 -10.968 27.674 1.00 75.62 82 ASN A CA 1
ATOM 659 C C . ASN A 1 82 ? -6.701 -10.030 28.515 1.00 75.62 82 ASN A C 1
ATOM 661 O O . ASN A 1 82 ? -6.581 -10.035 29.740 1.00 75.62 82 ASN A O 1
ATOM 665 N N . THR A 1 83 ? -7.570 -9.211 27.911 1.00 74.25 83 THR A N 1
ATOM 666 C CA . THR A 1 83 ? -8.407 -8.251 28.656 1.00 74.25 83 THR A CA 1
ATOM 667 C C . THR A 1 83 ? -9.872 -8.259 28.234 1.00 74.25 83 THR A C 1
ATOM 669 O O . THR A 1 83 ? -10.212 -8.249 27.056 1.00 74.25 83 THR A O 1
ATOM 672 N N . VAL A 1 84 ? -10.760 -8.201 29.235 1.00 66.44 84 VAL A N 1
ATOM 673 C CA . VAL A 1 84 ? -12.223 -8.127 29.051 1.00 66.44 84 VAL A CA 1
ATOM 674 C C . VAL A 1 84 ? -12.649 -6.777 28.449 1.00 66.44 84 VAL A C 1
ATOM 676 O O . VAL A 1 84 ? -13.615 -6.705 27.693 1.00 66.44 84 VAL A O 1
ATOM 679 N N . SER A 1 85 ? -11.905 -5.705 28.746 1.00 75.75 85 SER A N 1
ATOM 680 C CA . SER A 1 85 ? -12.157 -4.341 28.272 1.00 75.75 85 SER A CA 1
ATOM 681 C C . SER A 1 85 ? -10.839 -3.633 27.964 1.00 75.75 85 SER A C 1
ATOM 683 O O . SER A 1 85 ? -9.936 -3.614 28.801 1.00 75.75 85 SER A O 1
ATOM 685 N N . LEU A 1 86 ? -10.742 -3.005 26.789 1.00 82.06 86 LEU A N 1
ATOM 686 C CA . LEU A 1 86 ? -9.587 -2.191 26.413 1.00 82.06 86 LEU A CA 1
ATOM 687 C C . LEU A 1 86 ? -9.732 -0.751 26.930 1.00 82.06 86 LEU A C 1
ATOM 689 O O . LEU A 1 86 ? -10.813 -0.171 26.814 1.00 82.06 86 LEU A O 1
ATOM 693 N N . PRO A 1 87 ? -8.650 -0.118 27.418 1.00 87.94 87 PRO A N 1
ATOM 694 C CA . PRO A 1 87 ? -8.652 1.312 27.709 1.00 87.94 87 PRO A CA 1
ATOM 695 C C . PRO A 1 87 ? -9.010 2.148 26.471 1.00 87.94 87 PRO A C 1
ATOM 697 O O . PRO A 1 87 ? -8.541 1.855 25.368 1.00 87.94 87 PRO A O 1
ATOM 700 N N . VAL A 1 88 ? -9.752 3.247 26.660 1.00 87.38 88 VAL A N 1
ATOM 701 C CA . VAL A 1 88 ? -10.179 4.163 25.577 1.00 87.38 88 VAL A CA 1
ATOM 702 C C . VAL A 1 88 ? -8.996 4.642 24.726 1.00 87.38 88 VAL A C 1
ATOM 704 O O . VAL A 1 88 ? -9.077 4.672 23.501 1.00 87.38 88 VAL A O 1
ATOM 707 N N . ASN A 1 89 ? -7.851 4.931 25.351 1.00 89.69 89 ASN A N 1
ATOM 708 C CA . ASN A 1 89 ? -6.635 5.341 24.639 1.00 89.69 89 ASN A CA 1
ATOM 709 C C . ASN A 1 89 ? -6.085 4.245 23.712 1.00 89.69 89 ASN A C 1
ATOM 711 O O . ASN A 1 89 ? -5.543 4.542 22.650 1.00 89.69 89 ASN A O 1
ATOM 715 N N . THR A 1 90 ? -6.214 2.972 24.087 1.00 90.56 90 THR A N 1
ATOM 716 C CA . THR A 1 90 ? -5.822 1.845 23.228 1.00 90.56 90 THR A CA 1
ATOM 717 C C . THR A 1 90 ? -6.810 1.664 22.085 1.00 90.56 90 THR A C 1
ATOM 719 O O . THR A 1 90 ? -6.384 1.464 20.953 1.00 90.56 90 THR A O 1
ATOM 722 N N . MET A 1 91 ? -8.108 1.826 22.351 1.00 91.25 91 MET A N 1
ATOM 723 C CA . MET A 1 91 ? -9.138 1.798 21.313 1.00 91.25 91 MET A CA 1
ATOM 724 C C . MET A 1 91 ? -8.922 2.898 20.262 1.00 91.25 91 MET A C 1
ATOM 726 O O . MET A 1 91 ? -8.935 2.621 19.068 1.00 91.25 91 MET A O 1
ATOM 730 N N . ASN A 1 92 ? -8.645 4.134 20.685 1.00 94.00 92 ASN A N 1
ATOM 731 C CA . ASN A 1 92 ? -8.387 5.244 19.762 1.00 94.00 92 ASN A CA 1
ATOM 732 C C . ASN A 1 92 ? -7.126 5.024 18.912 1.00 94.00 92 ASN A C 1
ATOM 734 O O . ASN A 1 92 ? -7.134 5.325 17.720 1.00 94.00 92 ASN A O 1
ATOM 738 N N . ARG A 1 93 ? -6.054 4.468 19.496 1.00 94.31 93 ARG A N 1
ATOM 739 C CA . ARG A 1 93 ? -4.849 4.095 18.734 1.00 94.31 93 ARG A CA 1
ATOM 740 C C . ARG A 1 93 ? -5.143 3.004 17.708 1.00 94.31 93 ARG A C 1
ATOM 742 O O . ARG A 1 93 ? -4.729 3.139 16.563 1.00 94.31 93 ARG A O 1
ATOM 749 N N . MET A 1 94 ? -5.922 1.993 18.094 1.00 93.81 94 MET A N 1
ATOM 750 C CA . MET A 1 94 ? -6.364 0.936 17.188 1.00 93.81 94 MET A CA 1
ATOM 751 C C . MET A 1 94 ? -7.137 1.519 16.003 1.00 93.81 94 MET A C 1
ATOM 753 O O . MET A 1 94 ? -6.748 1.293 14.864 1.00 93.81 94 MET A O 1
ATOM 757 N N . VAL A 1 95 ? -8.154 2.349 16.251 1.00 95.50 95 VAL A N 1
ATOM 758 C CA . VAL A 1 95 ? -8.912 3.037 15.189 1.00 95.50 95 VAL A CA 1
ATOM 759 C C . VAL A 1 95 ? -7.979 3.818 14.256 1.00 95.50 95 VAL A C 1
ATOM 761 O O . VAL A 1 95 ? -8.103 3.715 13.037 1.00 95.50 95 VAL A O 1
ATOM 764 N N . GLY A 1 96 ? -7.005 4.547 14.810 1.00 96.00 96 GLY A N 1
ATOM 765 C CA . GLY A 1 96 ? -6.014 5.285 14.026 1.00 96.00 96 GLY A CA 1
ATOM 766 C C . GLY A 1 96 ? -5.132 4.392 13.145 1.00 96.00 96 GLY A C 1
ATOM 767 O O . GLY A 1 96 ? -4.884 4.730 11.988 1.00 96.00 96 GLY A O 1
ATOM 768 N N . ASP A 1 97 ? -4.685 3.246 13.654 1.00 96.50 97 ASP A N 1
ATOM 769 C CA . ASP A 1 97 ? -3.871 2.290 12.897 1.00 96.50 97 ASP A CA 1
ATOM 770 C C . ASP A 1 97 ? -4.668 1.585 11.794 1.00 96.50 97 ASP A C 1
ATOM 772 O O . ASP A 1 97 ? -4.165 1.438 10.680 1.00 96.50 97 ASP A O 1
ATOM 776 N N . PHE A 1 98 ? -5.929 1.225 12.050 1.00 95.69 98 PHE A N 1
ATOM 777 C CA . PHE A 1 98 ? -6.826 0.692 11.020 1.00 95.69 98 PHE A CA 1
ATOM 778 C C . PHE A 1 98 ? -7.145 1.735 9.944 1.00 95.69 98 PHE A C 1
ATOM 780 O O . PHE A 1 98 ? -7.146 1.408 8.758 1.00 95.69 98 PHE A O 1
ATOM 787 N N . ASN A 1 99 ? -7.332 3.000 10.328 1.00 95.06 99 ASN A N 1
ATOM 788 C CA . ASN A 1 99 ? -7.513 4.091 9.373 1.00 95.06 99 ASN A CA 1
ATOM 789 C C . ASN A 1 99 ? -6.253 4.261 8.500 1.00 95.06 99 ASN A C 1
ATOM 791 O O . ASN A 1 99 ? -6.334 4.270 7.273 1.00 95.06 99 ASN A O 1
ATOM 795 N N . ARG A 1 100 ? -5.054 4.250 9.099 1.00 94.75 100 ARG A N 1
ATOM 796 C CA . ARG A 1 100 ? -3.791 4.242 8.336 1.00 94.75 100 ARG A CA 1
ATOM 797 C C . ARG A 1 100 ? -3.705 3.050 7.385 1.00 94.75 100 ARG A C 1
ATOM 799 O O . ARG A 1 100 ? -3.350 3.245 6.224 1.00 94.75 100 ARG A O 1
ATOM 806 N N . LEU A 1 101 ? -4.044 1.849 7.861 1.00 92.94 101 LEU A N 1
ATOM 807 C CA . LEU A 1 101 ? -4.038 0.623 7.063 1.00 92.94 101 LEU A CA 1
ATOM 808 C C . LEU A 1 101 ? -4.960 0.736 5.843 1.00 92.94 101 LEU A C 1
ATOM 810 O O . LEU A 1 101 ? -4.530 0.393 4.742 1.00 92.94 101 LEU A O 1
ATOM 814 N N . SER A 1 102 ? -6.168 1.281 6.019 1.00 91.94 102 SER A N 1
ATOM 815 C CA . SER A 1 102 ? -7.111 1.535 4.921 1.00 91.94 102 SER A CA 1
ATOM 816 C C . SER A 1 102 ? -6.549 2.519 3.889 1.00 91.94 102 SER A C 1
ATOM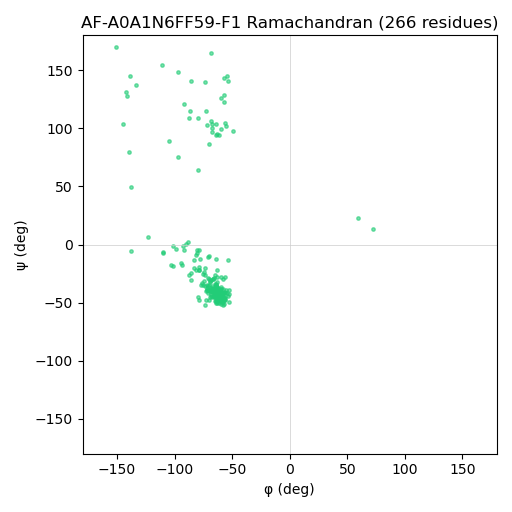 818 O O . SER A 1 102 ? -6.595 2.249 2.693 1.00 91.94 102 SER A O 1
ATOM 820 N N . GLY A 1 103 ? -5.872 3.582 4.337 1.00 90.69 103 GLY A N 1
ATOM 821 C CA . GLY A 1 103 ? -5.219 4.531 3.438 1.00 90.69 103 GLY A CA 1
ATOM 822 C C . GLY A 1 103 ? -4.094 3.907 2.607 1.00 90.69 103 GLY A C 1
ATOM 823 O O . GLY A 1 103 ? -3.800 4.377 1.507 1.00 90.69 103 GLY A O 1
ATOM 824 N N . TYR A 1 104 ? -3.436 2.853 3.105 1.00 89.12 104 TYR A N 1
ATOM 825 C CA . TYR A 1 104 ? -2.473 2.103 2.294 1.00 89.12 104 TYR A CA 1
ATOM 826 C C . TYR A 1 104 ? -3.162 1.188 1.265 1.00 89.12 104 TYR A C 1
ATOM 828 O O . TYR A 1 104 ? -2.665 1.096 0.144 1.00 89.12 104 TYR A O 1
ATOM 836 N N . VAL A 1 105 ? -4.323 0.597 1.587 1.00 86.44 105 VAL A N 1
ATOM 837 C CA . VAL A 1 105 ? -5.132 -0.192 0.629 1.00 86.44 105 VAL A CA 1
ATOM 838 C C . VAL A 1 105 ? -5.525 0.644 -0.584 1.00 86.44 105 VAL A C 1
ATOM 840 O O . VAL A 1 105 ? -5.358 0.210 -1.719 1.00 86.44 105 VAL A O 1
ATOM 843 N N . GLU A 1 106 ? -5.985 1.872 -0.370 1.00 84.06 106 GLU A N 1
ATOM 844 C CA . GLU A 1 106 ? -6.387 2.745 -1.476 1.00 84.06 106 GLU A CA 1
ATOM 845 C C . GLU A 1 106 ? -5.201 3.155 -2.350 1.00 84.06 106 GLU A C 1
ATOM 847 O O . GLU A 1 106 ? -5.299 3.161 -3.576 1.00 84.06 106 GLU A O 1
ATOM 852 N N . ARG A 1 107 ? -4.044 3.451 -1.736 1.00 81.69 107 ARG A N 1
ATOM 853 C CA . ARG A 1 107 ? -2.805 3.726 -2.483 1.00 81.69 107 ARG A CA 1
ATOM 854 C C . ARG A 1 107 ? -2.397 2.540 -3.352 1.00 81.69 107 ARG A C 1
ATOM 856 O O . ARG A 1 107 ? -1.897 2.737 -4.456 1.00 81.69 107 ARG A O 1
ATOM 863 N N . ILE A 1 108 ? -2.610 1.328 -2.859 1.00 77.62 108 ILE A N 1
ATOM 864 C CA . ILE A 1 108 ? -2.370 0.088 -3.592 1.00 77.62 108 ILE A CA 1
ATOM 865 C C . ILE A 1 108 ? -3.342 -0.071 -4.762 1.00 77.62 108 ILE A C 1
ATOM 867 O O . ILE A 1 108 ? -2.898 -0.378 -5.870 1.00 77.62 108 ILE A O 1
ATOM 871 N N . SER A 1 109 ? -4.636 0.182 -4.552 1.00 76.69 109 SER A N 1
ATOM 872 C CA . SER A 1 109 ? -5.624 0.175 -5.636 1.00 76.69 109 SER A CA 1
ATOM 873 C C . SER A 1 109 ? -5.206 1.146 -6.744 1.00 76.69 109 SER A C 1
ATOM 875 O O . SER A 1 109 ? -5.129 0.763 -7.912 1.00 76.69 109 SER A O 1
ATOM 877 N N . ALA A 1 110 ? -4.816 2.367 -6.364 1.00 78.12 110 ALA A N 1
ATOM 878 C CA . ALA A 1 110 ? -4.338 3.378 -7.302 1.00 78.12 110 ALA A CA 1
ATOM 879 C C . ALA A 1 110 ? -3.060 2.938 -8.046 1.00 78.12 110 ALA A C 1
ATOM 881 O O . ALA A 1 110 ? -2.926 3.129 -9.254 1.00 78.12 110 ALA A O 1
ATOM 882 N N . ARG A 1 111 ? -2.108 2.311 -7.346 1.00 74.69 111 ARG A N 1
ATOM 883 C CA . ARG A 1 111 ? -0.860 1.805 -7.939 1.00 74.69 111 ARG A CA 1
ATOM 884 C C . ARG A 1 111 ? -1.087 0.644 -8.905 1.00 74.69 111 ARG A C 1
ATOM 886 O O . ARG A 1 111 ? -0.417 0.566 -9.931 1.00 74.69 111 ARG A O 1
ATOM 893 N N . THR A 1 112 ? -2.027 -0.246 -8.610 1.00 68.75 112 THR A N 1
ATOM 894 C CA . THR A 1 112 ? -2.396 -1.339 -9.523 1.00 68.75 112 THR A CA 1
ATOM 895 C C . THR A 1 112 ? -2.885 -0.769 -10.855 1.00 68.75 112 THR A C 1
ATOM 897 O O . THR A 1 112 ? -2.459 -1.221 -11.921 1.00 68.75 112 THR A O 1
ATOM 900 N N . GLY A 1 113 ? -3.688 0.300 -10.803 1.00 69.19 113 GLY A N 1
ATOM 901 C CA . GLY A 1 113 ? -4.051 1.079 -11.984 1.00 69.19 113 GLY A CA 1
ATOM 902 C C . GLY A 1 113 ? -2.827 1.620 -12.731 1.00 69.19 113 GLY A C 1
ATOM 903 O O . GLY A 1 113 ? -2.736 1.467 -13.954 1.00 69.19 113 GLY A O 1
ATOM 904 N N . GLU A 1 114 ? -1.864 2.225 -12.016 1.00 68.56 114 GLU A N 1
ATOM 905 C CA . GLU A 1 114 ? -0.641 2.800 -12.616 1.00 68.56 114 GLU A CA 1
ATOM 906 C C . GLU A 1 114 ? 0.181 1.740 -13.359 1.00 68.56 114 GLU A C 1
ATOM 908 O O . GLU A 1 114 ? 0.673 1.975 -14.464 1.00 68.56 114 GLU A O 1
ATOM 913 N N . ILE A 1 115 ? 0.315 0.551 -12.773 1.00 64.88 115 ILE A N 1
ATOM 914 C CA . ILE A 1 115 ? 1.087 -0.552 -13.350 1.00 64.88 115 ILE A CA 1
ATOM 915 C C . ILE A 1 115 ? 0.418 -1.096 -14.616 1.00 64.88 115 ILE A C 1
ATOM 917 O O . ILE A 1 115 ? 1.101 -1.319 -15.621 1.00 64.88 115 ILE A O 1
ATOM 921 N N . ASN A 1 116 ? -0.906 -1.258 -14.608 1.00 63.97 116 ASN A N 1
ATOM 922 C CA . ASN A 1 116 ? -1.665 -1.683 -15.788 1.00 63.97 116 ASN A CA 1
ATOM 923 C C . ASN A 1 116 ? -1.515 -0.688 -16.943 1.00 63.97 116 ASN A C 1
ATOM 925 O O . ASN A 1 116 ? -1.248 -1.054 -18.085 1.00 63.97 116 ASN A O 1
ATOM 929 N N . THR A 1 117 ? -1.563 0.590 -16.609 1.00 63.72 117 THR A N 1
ATOM 930 C CA . THR A 1 117 ? -1.348 1.686 -17.546 1.00 63.72 117 THR A CA 1
ATOM 931 C C . THR A 1 117 ? 0.068 1.676 -18.142 1.00 63.72 117 THR A C 1
ATOM 933 O O . THR A 1 117 ? 0.289 1.868 -19.341 1.00 63.72 117 THR A O 1
ATOM 936 N N . MET A 1 118 ? 1.064 1.399 -17.307 1.00 61.62 118 MET A N 1
ATOM 937 C CA . MET A 1 118 ? 2.458 1.297 -17.719 1.00 61.62 118 MET A CA 1
ATOM 938 C C . MET A 1 118 ? 2.736 0.068 -18.597 1.00 61.62 118 MET A C 1
ATOM 940 O O . MET A 1 118 ? 3.566 0.144 -19.507 1.00 61.62 118 MET A O 1
ATOM 944 N N . LYS A 1 119 ? 2.024 -1.046 -18.388 1.00 56.62 119 LYS A N 1
ATOM 945 C CA . LYS A 1 119 ? 2.034 -2.209 -19.293 1.00 56.62 119 LYS A CA 1
ATOM 946 C C . LYS A 1 119 ? 1.570 -1.817 -20.699 1.00 56.62 119 LYS A C 1
ATOM 948 O O . LYS A 1 119 ? 2.216 -2.202 -21.678 1.00 56.62 119 LYS A O 1
ATOM 953 N N . ASP A 1 120 ? 0.515 -1.015 -20.817 1.00 60.06 120 ASP A N 1
ATOM 954 C CA . ASP A 1 120 ? 0.007 -0.555 -22.116 1.00 60.06 120 ASP A CA 1
ATOM 955 C C . ASP A 1 120 ? 1.002 0.367 -22.832 1.00 60.06 120 ASP A C 1
ATOM 957 O O . ASP A 1 120 ? 1.267 0.213 -24.032 1.00 60.06 120 ASP A O 1
ATOM 961 N N . LEU A 1 121 ? 1.649 1.266 -22.085 1.00 56.25 121 LEU A N 1
ATOM 962 C CA . LEU A 1 121 ? 2.767 2.078 -22.574 1.00 56.25 121 LEU A CA 1
ATOM 963 C C . LEU A 1 121 ? 3.933 1.210 -23.060 1.00 56.25 121 LEU A C 1
ATOM 965 O O . LEU A 1 121 ? 4.405 1.400 -24.185 1.00 56.25 121 LEU A O 1
ATOM 969 N N . TYR A 1 122 ? 4.373 0.238 -22.256 1.00 53.38 122 TYR A N 1
ATOM 970 C CA . TYR A 1 122 ? 5.460 -0.679 -22.602 1.00 53.38 122 TYR A CA 1
ATOM 971 C C . TYR A 1 122 ? 5.171 -1.429 -23.904 1.00 53.38 122 TYR A C 1
ATOM 973 O O . TYR A 1 122 ? 5.988 -1.401 -24.828 1.00 53.38 122 TYR A O 1
ATOM 981 N N . ASN A 1 123 ? 3.989 -2.042 -24.011 1.00 54.25 123 ASN A N 1
ATOM 982 C CA . ASN A 1 123 ? 3.567 -2.755 -25.213 1.00 54.25 123 ASN A CA 1
ATOM 983 C C . ASN A 1 123 ? 3.563 -1.822 -26.427 1.00 54.25 123 ASN A C 1
ATOM 985 O O . ASN A 1 123 ? 4.059 -2.186 -27.490 1.00 54.25 123 ASN A O 1
ATOM 989 N N . THR A 1 124 ? 3.096 -0.585 -26.268 1.00 52.47 124 THR A N 1
ATOM 990 C CA . THR A 1 124 ? 3.027 0.378 -27.371 1.00 52.47 124 THR A CA 1
ATOM 991 C C . THR A 1 124 ? 4.404 0.887 -27.818 1.00 52.47 124 THR A C 1
ATOM 993 O O . THR A 1 124 ? 4.607 1.130 -29.011 1.00 52.47 124 THR A O 1
ATOM 996 N N . PHE A 1 125 ? 5.355 1.068 -26.896 1.00 48.19 125 PHE A N 1
ATOM 997 C CA . PHE A 1 125 ? 6.711 1.538 -27.207 1.00 48.19 125 PHE A CA 1
ATOM 998 C C . PHE A 1 125 ? 7.615 0.420 -27.748 1.00 48.19 125 PHE A C 1
ATOM 1000 O O . PHE A 1 125 ? 8.278 0.616 -28.766 1.00 48.19 125 PHE A O 1
ATOM 1007 N N . TYR A 1 126 ? 7.606 -0.769 -27.137 1.00 48.94 126 TYR A N 1
ATOM 1008 C CA . TYR A 1 126 ? 8.497 -1.869 -27.526 1.00 48.94 126 TYR A CA 1
ATOM 1009 C C . TYR A 1 126 ? 7.961 -2.729 -28.677 1.00 48.94 126 TYR A C 1
ATOM 1011 O O . TYR A 1 126 ? 8.762 -3.209 -29.481 1.00 48.94 126 TYR A O 1
ATOM 1019 N N . ALA A 1 127 ? 6.639 -2.888 -28.848 1.00 48.72 127 ALA A N 1
ATOM 1020 C CA . ALA A 1 127 ? 6.103 -3.635 -29.996 1.00 48.72 127 ALA A CA 1
ATOM 1021 C C . ALA A 1 127 ? 6.401 -2.947 -31.342 1.00 48.72 127 ALA A C 1
ATOM 1023 O O . ALA A 1 127 ? 6.529 -3.623 -32.367 1.00 48.72 127 ALA A O 1
ATOM 1024 N N . LYS A 1 128 ? 6.571 -1.616 -31.339 1.00 45.78 128 LYS A N 1
ATOM 1025 C CA . LYS A 1 128 ? 6.923 -0.828 -32.531 1.00 45.78 128 LYS A CA 1
ATOM 1026 C C . LYS A 1 128 ? 8.408 -0.902 -32.910 1.00 45.78 128 LYS A C 1
ATOM 1028 O O . LYS A 1 128 ? 8.750 -0.539 -34.030 1.00 45.78 128 LYS A O 1
ATOM 1033 N N . GLN A 1 129 ? 9.286 -1.418 -32.045 1.00 45.22 129 GLN A N 1
ATOM 1034 C CA . GLN A 1 129 ? 10.726 -1.495 -32.305 1.00 45.22 129 GLN A CA 1
ATOM 1035 C C . GLN A 1 129 ? 11.129 -2.941 -32.655 1.00 45.22 129 GLN A C 1
ATOM 1037 O O . GLN A 1 129 ? 11.463 -3.761 -31.800 1.00 45.22 129 GLN A O 1
ATOM 1042 N N . SER A 1 130 ? 11.073 -3.284 -33.948 1.00 41.00 130 SER A N 1
ATOM 1043 C CA . SER A 1 130 ? 11.312 -4.641 -34.481 1.00 41.00 130 SER A CA 1
ATOM 1044 C C . SER A 1 130 ? 12.680 -5.240 -34.108 1.00 41.00 130 SER A C 1
ATOM 1046 O O . SER A 1 130 ? 12.778 -6.454 -33.938 1.00 41.00 130 SER A O 1
ATOM 1048 N N . ALA A 1 131 ? 13.702 -4.408 -33.879 1.00 44.34 131 ALA A N 1
ATOM 1049 C CA . ALA A 1 131 ? 15.047 -4.820 -33.460 1.00 44.34 131 ALA A CA 1
ATOM 1050 C C . ALA A 1 131 ? 15.143 -5.346 -32.007 1.00 44.34 131 ALA A C 1
ATOM 1052 O O . ALA A 1 131 ? 16.173 -5.898 -31.622 1.00 44.34 131 ALA A O 1
ATOM 1053 N N . LEU A 1 132 ? 14.092 -5.191 -31.189 1.00 40.44 132 LEU A N 1
ATOM 1054 C CA . LEU A 1 132 ? 14.129 -5.499 -29.751 1.00 40.44 132 LEU A CA 1
ATOM 1055 C C . LEU A 1 132 ? 13.307 -6.730 -29.340 1.00 40.44 132 LEU A C 1
ATOM 1057 O O . LEU A 1 132 ? 13.454 -7.205 -28.213 1.00 40.44 132 LEU A O 1
ATOM 1061 N N . ARG A 1 133 ? 12.520 -7.327 -30.249 1.00 39.75 133 ARG A N 1
ATOM 1062 C CA . ARG A 1 133 ? 11.728 -8.545 -29.957 1.00 39.75 133 ARG A CA 1
ATOM 1063 C C . ARG A 1 133 ? 12.585 -9.742 -29.523 1.00 39.75 133 ARG A C 1
ATOM 1065 O O . ARG A 1 133 ? 12.110 -10.592 -28.776 1.00 39.75 133 ARG A O 1
ATOM 1072 N N . GLY A 1 134 ? 13.842 -9.803 -29.968 1.00 38.56 134 GLY A N 1
ATOM 1073 C CA . GLY A 1 134 ? 14.773 -10.889 -29.642 1.00 38.56 134 GLY A CA 1
ATOM 1074 C C . GLY A 1 134 ? 15.345 -10.837 -28.221 1.00 38.56 134 GLY A C 1
ATOM 1075 O O . GLY A 1 134 ? 15.690 -11.878 -27.681 1.00 38.56 134 GLY A O 1
ATOM 1076 N N . VAL A 1 135 ? 15.402 -9.655 -27.595 1.00 39.09 135 VAL A N 1
ATOM 1077 C CA . VAL A 1 135 ? 15.931 -9.485 -26.223 1.00 39.09 135 VAL A CA 1
ATOM 1078 C C . VAL A 1 135 ? 14.832 -9.690 -25.174 1.00 39.09 135 VAL A C 1
ATOM 1080 O O . VAL A 1 135 ? 15.105 -10.115 -24.060 1.00 39.09 135 VAL A O 1
ATOM 1083 N N . VAL A 1 136 ? 13.569 -9.454 -25.541 1.00 37.78 136 VAL A N 1
ATOM 1084 C CA . VAL A 1 136 ? 12.409 -9.709 -24.666 1.00 37.78 136 VAL A CA 1
ATOM 1085 C C . VAL A 1 136 ? 12.033 -11.198 -24.644 1.00 37.78 136 VAL A C 1
ATOM 1087 O O . VAL A 1 136 ? 11.452 -11.672 -23.676 1.00 37.78 136 VAL A O 1
ATOM 1090 N N . ARG A 1 137 ? 12.424 -11.977 -25.664 1.00 35.62 137 ARG A N 1
ATOM 1091 C CA . ARG A 1 137 ? 12.157 -13.427 -25.736 1.00 35.62 137 ARG A CA 1
ATOM 1092 C C . ARG A 1 137 ? 12.947 -14.287 -24.744 1.00 35.62 137 ARG A C 1
ATOM 1094 O O . ARG A 1 137 ? 12.622 -15.459 -24.620 1.00 35.62 137 ARG A O 1
ATOM 1101 N N . THR A 1 138 ? 13.932 -13.733 -24.037 1.00 39.84 138 THR A N 1
ATOM 1102 C CA . THR A 1 138 ? 14.578 -14.405 -22.892 1.00 39.84 138 THR A CA 1
ATOM 1103 C C . THR A 1 138 ? 13.926 -14.044 -21.556 1.00 39.84 138 THR A C 1
ATOM 1105 O O . THR A 1 138 ? 14.336 -14.550 -20.519 1.00 39.84 138 THR A O 1
ATOM 1108 N N . ALA A 1 139 ? 12.912 -13.174 -21.555 1.00 43.44 139 ALA A N 1
ATOM 1109 C CA . ALA A 1 139 ? 12.102 -12.880 -20.384 1.00 43.44 139 ALA A CA 1
ATOM 1110 C C . ALA A 1 139 ? 10.812 -13.709 -20.436 1.00 43.44 139 ALA A C 1
ATOM 1112 O O . ALA A 1 139 ? 9.730 -13.183 -20.675 1.00 43.44 139 ALA A O 1
ATOM 1113 N N . GLU A 1 140 ? 10.902 -15.005 -20.140 1.00 39.56 140 GLU A N 1
ATOM 1114 C CA . GLU A 1 140 ? 9.727 -15.802 -19.742 1.00 39.56 140 GLU A CA 1
ATOM 1115 C C . GLU A 1 140 ? 8.965 -15.164 -18.553 1.00 39.56 140 GLU A C 1
ATOM 1117 O O . GLU A 1 140 ? 7.806 -15.485 -18.313 1.00 39.56 140 GLU A O 1
ATOM 1122 N N . GLY A 1 141 ? 9.562 -14.180 -17.863 1.00 45.94 141 GLY A N 1
ATOM 1123 C CA . GLY A 1 141 ? 8.947 -13.406 -16.785 1.00 45.94 141 GLY A CA 1
ATOM 1124 C C . GLY A 1 141 ? 7.911 -12.346 -17.192 1.00 45.94 141 GLY A C 1
ATOM 1125 O O . GLY A 1 141 ? 7.057 -12.031 -16.370 1.00 45.94 141 GLY A O 1
ATOM 1126 N N . THR A 1 142 ? 7.902 -11.800 -18.420 1.00 45.06 142 THR A N 1
ATOM 1127 C CA . THR A 1 142 ? 6.963 -10.698 -18.754 1.00 45.06 142 THR A CA 1
ATOM 1128 C C . THR A 1 142 ? 5.509 -11.135 -18.914 1.00 45.06 142 THR A C 1
ATOM 1130 O O . THR A 1 142 ? 4.613 -10.335 -18.648 1.00 45.06 142 THR A O 1
ATOM 1133 N N . LYS A 1 143 ? 5.252 -12.400 -19.274 1.00 48.53 143 LYS A N 1
ATOM 1134 C CA . LYS A 1 143 ? 3.892 -12.967 -19.264 1.00 48.53 143 LYS A CA 1
ATOM 1135 C C . LYS A 1 143 ? 3.350 -13.186 -17.847 1.00 48.53 143 LYS A C 1
ATOM 1137 O O . LYS A 1 143 ? 2.151 -13.054 -17.657 1.00 48.53 143 LYS A O 1
ATOM 1142 N N . ASN A 1 144 ? 4.215 -13.427 -16.860 1.00 59.66 144 ASN A N 1
ATOM 1143 C CA . ASN A 1 144 ? 3.794 -13.705 -15.484 1.00 59.66 144 ASN A CA 1
ATOM 1144 C C . ASN A 1 144 ? 3.409 -12.453 -14.682 1.00 59.66 144 ASN A C 1
ATOM 1146 O O . ASN A 1 144 ? 2.722 -12.584 -13.675 1.00 59.66 144 ASN A O 1
ATOM 1150 N N . TYR A 1 145 ? 3.825 -11.246 -15.087 1.00 58.56 145 TYR A N 1
ATOM 1151 C CA . TYR A 1 145 ? 3.581 -10.056 -14.262 1.00 58.56 145 TYR A CA 1
ATOM 1152 C C . TYR A 1 145 ? 2.117 -9.619 -14.236 1.00 58.56 145 TYR A C 1
ATOM 1154 O O . TYR A 1 145 ? 1.649 -9.238 -13.173 1.00 58.56 145 TYR A O 1
ATOM 1162 N N . SER A 1 146 ? 1.390 -9.683 -15.357 1.00 63.59 146 SER A N 1
ATOM 1163 C CA . SER A 1 146 ? -0.037 -9.312 -15.363 1.00 63.59 146 SER A CA 1
ATOM 1164 C C . SER A 1 146 ? -0.833 -10.219 -14.430 1.00 63.59 146 SER A C 1
ATOM 1166 O O . SER A 1 146 ? -1.512 -9.731 -13.539 1.00 63.59 146 SER A O 1
ATOM 1168 N N . ASP A 1 147 ? -0.654 -11.532 -14.576 1.00 71.38 147 ASP A N 1
ATOM 1169 C CA . ASP A 1 147 ? -1.356 -12.528 -13.768 1.00 71.38 147 ASP A CA 1
ATOM 1170 C C . ASP A 1 147 ? -0.974 -12.424 -12.282 1.00 71.38 147 ASP A C 1
ATOM 1172 O O . ASP A 1 147 ? -1.814 -12.604 -11.400 1.00 71.38 147 ASP A O 1
ATOM 1176 N N . MET A 1 148 ? 0.292 -12.101 -11.989 1.00 70.06 148 MET A N 1
ATOM 1177 C CA . MET A 1 148 ? 0.771 -11.824 -10.633 1.00 70.06 148 MET A CA 1
ATOM 1178 C C . MET A 1 148 ? 0.079 -10.593 -10.031 1.00 70.06 148 MET A C 1
ATOM 1180 O O . MET A 1 148 ? -0.398 -10.672 -8.900 1.00 70.06 148 MET A O 1
ATOM 1184 N N . TRP A 1 149 ? -0.010 -9.487 -10.778 1.00 71.31 149 TRP A N 1
ATOM 1185 C CA . TRP A 1 149 ? -0.663 -8.248 -10.338 1.00 71.31 149 TRP A CA 1
ATOM 1186 C C . TRP A 1 149 ? -2.171 -8.418 -10.146 1.00 71.31 149 TRP A C 1
ATOM 1188 O O . TRP A 1 149 ? -2.690 -8.002 -9.113 1.00 71.31 149 TRP A O 1
ATOM 1198 N N . ASP A 1 150 ? -2.857 -9.086 -11.075 1.00 75.94 150 ASP A N 1
ATOM 1199 C CA . ASP A 1 150 ? -4.296 -9.360 -10.982 1.00 75.94 150 ASP A CA 1
ATOM 1200 C C . ASP A 1 150 ? -4.611 -10.244 -9.767 1.00 75.94 150 ASP A C 1
ATOM 1202 O O . ASP A 1 150 ? -5.513 -9.958 -8.972 1.00 75.94 150 ASP A O 1
ATOM 1206 N N . ARG A 1 151 ? -3.814 -11.301 -9.565 1.00 82.12 151 ARG A N 1
ATOM 1207 C CA . ARG A 1 151 ? -3.927 -12.163 -8.387 1.00 82.12 151 ARG A CA 1
ATOM 1208 C C . ARG A 1 151 ? -3.697 -11.378 -7.102 1.00 82.12 151 ARG A C 1
ATOM 1210 O O . ARG A 1 151 ? -4.461 -11.549 -6.152 1.00 82.12 151 ARG A O 1
ATOM 1217 N N . TRP A 1 152 ? -2.651 -10.560 -7.063 1.00 79.75 152 TRP A N 1
ATOM 1218 C CA . TRP A 1 152 ? -2.316 -9.773 -5.887 1.00 79.75 152 TRP A CA 1
ATOM 1219 C C . TRP A 1 152 ? -3.400 -8.738 -5.562 1.00 79.75 152 TRP A C 1
ATOM 1221 O O . TRP A 1 152 ? -3.827 -8.676 -4.412 1.00 79.75 152 TRP A O 1
ATOM 1231 N N . SER A 1 153 ? -3.917 -8.007 -6.555 1.00 80.00 153 SER A N 1
ATOM 1232 C CA . SER A 1 153 ? -5.034 -7.069 -6.367 1.00 80.00 153 SER A CA 1
ATOM 1233 C C . SER A 1 153 ? -6.241 -7.786 -5.764 1.00 80.00 153 SER A C 1
ATOM 1235 O O . SER A 1 153 ? -6.793 -7.339 -4.763 1.00 80.00 153 SER A O 1
ATOM 1237 N N . GLY A 1 154 ? -6.586 -8.969 -6.283 1.00 85.38 154 GLY A N 1
ATOM 1238 C CA . GLY A 1 154 ? -7.664 -9.779 -5.715 1.00 85.38 154 GLY A CA 1
ATOM 1239 C C . GLY A 1 154 ? -7.363 -10.315 -4.305 1.00 85.38 154 GLY A C 1
ATOM 1240 O O . GLY A 1 154 ? -8.275 -10.545 -3.511 1.00 85.38 154 GLY A O 1
ATOM 1241 N N . GLU A 1 155 ? -6.097 -10.559 -3.954 1.00 86.62 155 GLU A N 1
ATOM 1242 C CA . GLU A 1 155 ? -5.688 -10.892 -2.581 1.00 86.62 155 GLU A CA 1
ATOM 1243 C C . GLU A 1 155 ? -5.817 -9.688 -1.635 1.00 86.62 155 GLU A C 1
ATOM 1245 O O . GLU A 1 155 ? -6.300 -9.869 -0.515 1.00 86.62 155 GLU A O 1
ATOM 1250 N N . VAL A 1 156 ? -5.461 -8.481 -2.084 1.00 84.88 156 VAL A N 1
ATOM 1251 C CA . VAL A 1 156 ? -5.643 -7.236 -1.325 1.00 84.88 156 VAL A CA 1
ATOM 1252 C C . VAL A 1 156 ? -7.119 -6.943 -1.104 1.00 84.88 156 VAL A C 1
ATOM 1254 O O . VAL A 1 156 ? -7.497 -6.722 0.041 1.00 84.88 156 VAL A O 1
ATOM 1257 N N . ASP A 1 157 ? -7.956 -7.009 -2.141 1.00 85.75 157 ASP A N 1
ATOM 1258 C CA . ASP A 1 157 ? -9.394 -6.742 -2.025 1.00 85.75 157 ASP A CA 1
ATOM 1259 C C . ASP A 1 157 ? -10.067 -7.695 -1.037 1.00 85.75 157 ASP A C 1
ATOM 1261 O O . ASP A 1 157 ? -10.765 -7.257 -0.127 1.00 85.75 157 ASP A O 1
ATOM 1265 N N . ARG A 1 158 ? -9.787 -9.002 -1.132 1.00 90.38 158 ARG A N 1
ATOM 1266 C CA . ARG A 1 158 ? -10.318 -9.989 -0.174 1.00 90.38 158 ARG A CA 1
ATOM 1267 C C . ARG A 1 158 ? -9.812 -9.758 1.246 1.00 90.38 158 ARG A C 1
ATOM 1269 O O . ARG A 1 158 ? -10.537 -10.002 2.208 1.00 90.38 158 ARG A O 1
ATOM 1276 N N . ALA A 1 159 ? -8.559 -9.336 1.404 1.00 87.56 159 ALA A N 1
ATOM 1277 C CA . ALA A 1 159 ? -8.007 -9.026 2.716 1.00 87.56 159 ALA A CA 1
ATOM 1278 C C . ALA A 1 159 ? -8.595 -7.726 3.287 1.00 87.56 159 ALA A C 1
ATOM 1280 O O . ALA A 1 159 ? -8.868 -7.669 4.484 1.00 87.56 159 ALA A O 1
ATOM 1281 N N . ALA A 1 160 ? -8.841 -6.717 2.451 1.00 88.94 160 ALA A N 1
ATOM 1282 C CA . ALA A 1 160 ? -9.529 -5.485 2.815 1.00 88.94 160 ALA A CA 1
ATOM 1283 C C . ALA A 1 160 ? -10.981 -5.765 3.215 1.00 88.94 160 ALA A C 1
ATOM 1285 O O . ALA A 1 160 ? -11.396 -5.336 4.287 1.00 88.94 160 ALA A O 1
ATOM 1286 N N . GLU A 1 161 ? -11.703 -6.587 2.455 1.00 92.62 161 GLU A N 1
ATOM 1287 C CA . GLU A 1 161 ? -13.061 -7.023 2.790 1.00 92.62 161 GLU A CA 1
ATOM 1288 C C . GLU A 1 161 ? -13.091 -7.816 4.101 1.00 92.62 161 GLU A C 1
ATOM 1290 O O . GLU A 1 161 ? -13.919 -7.559 4.970 1.00 92.62 161 GLU A O 1
ATOM 1295 N N . ALA A 1 162 ? -12.139 -8.725 4.322 1.00 92.75 162 ALA A N 1
ATOM 1296 C CA . ALA A 1 162 ? -12.043 -9.443 5.591 1.00 92.75 162 ALA A CA 1
ATOM 1297 C C . ALA A 1 162 ? -11.736 -8.511 6.779 1.00 92.75 162 ALA A C 1
ATOM 1299 O O . ALA A 1 162 ? -12.217 -8.757 7.887 1.00 92.75 162 ALA A O 1
ATOM 1300 N N . THR A 1 163 ? -10.944 -7.459 6.547 1.00 92.44 163 THR A N 1
ATOM 1301 C CA . THR A 1 163 ? -10.499 -6.509 7.577 1.00 92.44 163 THR A CA 1
ATOM 1302 C C . THR A 1 163 ? -11.578 -5.496 7.915 1.00 92.44 163 THR A C 1
ATOM 1304 O O . THR A 1 163 ? -11.845 -5.275 9.088 1.00 92.44 163 THR A O 1
ATOM 1307 N N . PHE A 1 164 ? -12.198 -4.895 6.904 1.00 94.19 164 PHE A N 1
ATOM 1308 C CA . PHE A 1 164 ? -13.099 -3.757 7.046 1.00 94.19 164 PHE A CA 1
ATOM 1309 C C . PHE A 1 164 ?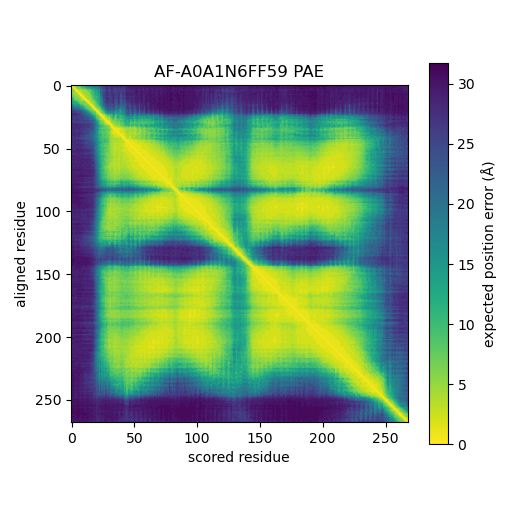 -14.564 -4.096 6.766 1.00 94.19 164 PHE A C 1
ATOM 1311 O O . PHE A 1 164 ? -15.414 -3.240 6.971 1.00 94.19 164 PHE A O 1
ATOM 1318 N N . LYS A 1 165 ? -14.880 -5.315 6.307 1.00 93.12 165 LYS A N 1
ATOM 1319 C CA . LYS A 1 165 ? -16.210 -5.717 5.797 1.00 93.12 165 LYS A CA 1
ATOM 1320 C C . LYS A 1 165 ? -16.679 -4.878 4.600 1.00 93.12 165 LYS A C 1
ATOM 1322 O O . LYS A 1 165 ? -17.872 -4.781 4.339 1.00 93.12 165 LYS A O 1
ATOM 1327 N N . LEU A 1 166 ? -15.728 -4.273 3.890 1.00 90.25 166 LEU A N 1
ATOM 1328 C CA . LEU A 1 166 ? -15.937 -3.366 2.768 1.00 90.25 166 LEU A CA 1
ATOM 1329 C C . LEU A 1 166 ? -14.922 -3.662 1.668 1.00 90.25 166 LEU A C 1
ATOM 1331 O O . LEU A 1 166 ? -13.766 -3.982 1.950 1.00 90.25 166 LEU A O 1
ATOM 1335 N N . THR A 1 167 ? -15.343 -3.502 0.420 1.00 85.50 167 THR A N 1
ATOM 1336 C CA . THR A 1 167 ? -14.439 -3.509 -0.737 1.00 85.50 167 THR A CA 1
ATOM 1337 C C . THR A 1 167 ? -13.534 -2.272 -0.744 1.00 85.50 167 THR A C 1
ATOM 1339 O O . THR A 1 167 ? -13.817 -1.279 -0.070 1.00 85.50 167 THR A O 1
ATOM 1342 N N . GLY A 1 168 ? -12.466 -2.294 -1.550 1.00 82.12 168 GLY A N 1
ATOM 1343 C CA . GLY A 1 168 ? -11.573 -1.141 -1.711 1.00 82.12 168 GLY A CA 1
ATOM 1344 C C . GLY A 1 168 ? -12.295 0.143 -2.145 1.00 82.12 168 GLY A C 1
ATOM 1345 O O . GLY A 1 168 ? -12.012 1.209 -1.609 1.00 82.12 168 GLY A O 1
ATOM 1346 N N . ASN A 1 169 ? -13.283 0.039 -3.042 1.00 83.12 169 ASN A N 1
ATOM 1347 C CA . ASN A 1 169 ? -14.070 1.196 -3.487 1.00 83.12 169 ASN A CA 1
ATOM 1348 C C . ASN A 1 169 ? -14.961 1.748 -2.367 1.00 83.12 169 ASN A C 1
ATOM 1350 O O . ASN A 1 169 ? -14.972 2.946 -2.129 1.00 83.12 169 ASN A O 1
ATOM 1354 N N . GLN A 1 170 ? -15.643 0.879 -1.616 1.00 89.00 170 GLN A N 1
ATOM 1355 C CA . GLN A 1 170 ? -16.480 1.318 -0.493 1.00 89.00 170 GLN A CA 1
ATOM 1356 C C . GLN A 1 170 ? -15.654 1.954 0.634 1.00 89.00 170 GLN A C 1
ATOM 1358 O O . GLN A 1 170 ? -16.119 2.880 1.293 1.00 89.00 170 GLN A O 1
ATOM 1363 N N . LEU A 1 171 ? -14.426 1.473 0.859 1.00 89.44 171 LEU A N 1
ATOM 1364 C CA . LEU A 1 171 ? -13.481 2.123 1.770 1.00 89.44 171 LEU A CA 1
ATOM 1365 C C . LEU A 1 171 ? -13.152 3.547 1.316 1.00 89.44 171 LEU A C 1
ATOM 1367 O O . LEU A 1 171 ? -13.151 4.456 2.149 1.00 89.44 171 LEU A O 1
ATOM 1371 N N . ALA A 1 172 ? -12.913 3.731 0.015 1.00 87.50 172 ALA A N 1
ATOM 1372 C CA . ALA A 1 172 ? -12.657 5.043 -0.567 1.00 87.50 172 ALA A CA 1
ATOM 1373 C C . ALA A 1 172 ? -13.854 5.985 -0.415 1.00 87.50 172 ALA A C 1
ATOM 1375 O O . ALA A 1 172 ? -13.678 7.101 0.079 1.00 87.50 172 ALA A O 1
ATOM 1376 N N . ASP A 1 173 ? -15.060 5.505 -0.719 1.00 90.94 173 ASP A N 1
ATOM 1377 C CA . ASP A 1 173 ? -16.298 6.278 -0.590 1.00 90.94 173 ASP A CA 1
ATOM 1378 C C . ASP A 1 173 ? -16.526 6.739 0.861 1.00 90.94 173 ASP A C 1
ATOM 1380 O O . ASP A 1 173 ? -16.778 7.917 1.123 1.00 90.94 173 ASP A O 1
ATOM 1384 N N . LEU A 1 174 ? -16.377 5.839 1.843 1.00 93.00 174 LEU A N 1
ATOM 1385 C CA . LEU A 1 174 ? -16.536 6.204 3.255 1.00 93.00 174 LEU A CA 1
ATOM 1386 C C . LEU A 1 174 ? -15.490 7.215 3.722 1.00 93.00 174 LEU A C 1
ATOM 1388 O O . LEU A 1 174 ? -15.781 8.043 4.589 1.00 93.00 174 LEU A O 1
ATOM 1392 N N . ARG A 1 175 ? -14.259 7.146 3.207 1.00 91.44 175 ARG A N 1
ATOM 1393 C CA . ARG A 1 175 ? -13.224 8.116 3.573 1.00 91.44 175 ARG A CA 1
ATOM 1394 C C . ARG A 1 175 ? -13.521 9.487 2.981 1.00 91.44 175 ARG A C 1
ATOM 1396 O O . ARG A 1 175 ? -13.348 10.478 3.688 1.00 91.44 175 ARG A O 1
ATOM 1403 N N . GLU A 1 176 ? -13.972 9.543 1.731 1.00 91.50 176 GLU A N 1
ATOM 1404 C CA . GLU A 1 176 ? -14.382 10.786 1.070 1.00 91.50 176 GLU A CA 1
ATOM 1405 C C . GLU A 1 176 ? -15.544 11.460 1.812 1.00 91.50 176 GLU A C 1
ATOM 1407 O O . GLU A 1 176 ? -15.518 12.669 2.037 1.00 91.50 176 GLU A O 1
ATOM 1412 N N . ASN A 1 177 ? -16.492 10.662 2.307 1.00 94.31 177 ASN A N 1
ATOM 1413 C CA . ASN A 1 177 ? -17.640 11.144 3.077 1.00 94.31 177 ASN A CA 1
ATOM 1414 C C . ASN A 1 177 ? -17.325 11.429 4.561 1.00 94.31 177 ASN A C 1
ATOM 1416 O O . ASN A 1 177 ? -18.185 11.914 5.292 1.00 94.31 177 ASN A O 1
ATOM 1420 N N . GLY A 1 178 ? -16.107 11.137 5.035 1.00 93.44 178 GLY A N 1
ATOM 1421 C CA . GLY A 1 178 ? -15.717 11.315 6.441 1.00 93.44 178 GLY A CA 1
ATOM 1422 C C . GLY A 1 178 ? -16.328 10.294 7.414 1.00 93.44 178 GLY A C 1
ATOM 1423 O O . GLY A 1 178 ? -16.253 10.472 8.629 1.00 93.44 178 GLY A O 1
ATOM 1424 N N . GLU A 1 17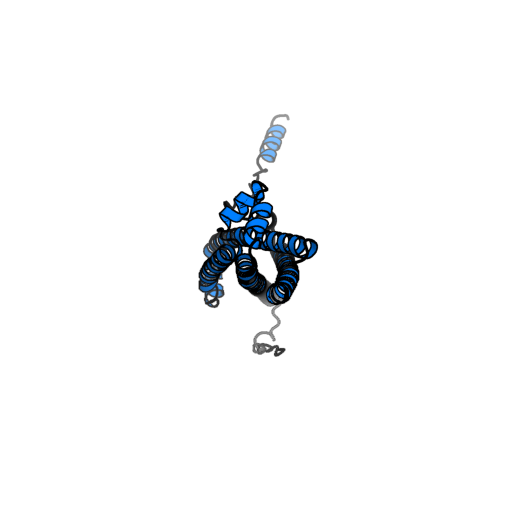9 ? -16.905 9.208 6.903 1.00 96.19 179 GLU A N 1
ATOM 1425 C CA . GLU A 1 179 ? -17.633 8.183 7.664 1.00 96.19 179 GLU A CA 1
ATOM 1426 C C . GLU A 1 179 ? -16.756 6.985 8.057 1.00 96.19 179 GLU A C 1
ATOM 1428 O O . GLU A 1 179 ? -17.097 6.213 8.958 1.00 96.19 179 GLU A O 1
ATOM 1433 N N . LEU A 1 180 ? -15.588 6.839 7.424 1.00 94.88 180 LEU A N 1
ATOM 1434 C CA . LEU A 1 180 ? -14.695 5.696 7.619 1.00 94.88 180 LEU A CA 1
ATOM 1435 C C . LEU A 1 180 ? -14.293 5.480 9.087 1.00 94.88 180 LEU A C 1
ATOM 1437 O O . LEU A 1 180 ? -14.232 4.346 9.558 1.00 94.88 180 LEU A O 1
ATOM 1441 N N . GLU A 1 181 ? -14.016 6.550 9.832 1.00 95.19 181 GLU A N 1
ATOM 1442 C CA . GLU A 1 181 ? -13.606 6.418 11.232 1.00 95.19 181 GLU A CA 1
ATOM 1443 C C . GLU A 1 181 ? -14.738 5.868 12.112 1.00 95.19 181 GLU A C 1
ATOM 1445 O O . GLU A 1 181 ? -14.497 5.024 12.979 1.00 95.19 181 GLU A O 1
ATOM 1450 N N . ALA A 1 182 ? -15.973 6.314 11.871 1.00 96.38 182 ALA A N 1
ATOM 1451 C CA . ALA A 1 182 ? -17.149 5.815 12.574 1.00 96.38 182 ALA A CA 1
ATOM 1452 C C . ALA A 1 182 ? -17.378 4.330 12.264 1.00 96.38 182 ALA A C 1
ATOM 1454 O O . ALA A 1 182 ? -17.587 3.540 13.185 1.00 96.38 182 ALA A O 1
ATOM 1455 N N . HIS A 1 183 ? -17.226 3.938 10.996 1.00 96.06 183 HIS A N 1
ATOM 1456 C CA . HIS A 1 183 ? -17.289 2.540 10.571 1.00 96.06 183 HIS A CA 1
ATOM 1457 C C . HIS A 1 183 ? -16.235 1.667 11.264 1.00 96.06 183 HIS A C 1
ATOM 1459 O O . HIS A 1 183 ? -16.550 0.615 11.815 1.00 96.06 183 HIS A O 1
ATOM 1465 N N . ILE A 1 184 ? -14.978 2.122 11.317 1.00 95.38 184 ILE A N 1
ATOM 1466 C CA . ILE A 1 184 ? -13.904 1.399 12.015 1.00 95.38 184 ILE A CA 1
ATOM 1467 C C . ILE A 1 184 ? -14.214 1.272 13.515 1.00 95.38 184 ILE A C 1
ATOM 1469 O O . ILE A 1 184 ? -13.965 0.223 14.109 1.00 95.38 184 ILE A O 1
ATOM 1473 N N . ARG A 1 185 ? -14.769 2.310 14.155 1.00 95.44 185 ARG A N 1
ATOM 1474 C CA . ARG A 1 185 ? -15.178 2.236 15.570 1.00 95.44 185 ARG A CA 1
ATOM 1475 C C . ARG A 1 185 ? -16.282 1.207 15.794 1.00 95.44 185 ARG A C 1
ATOM 1477 O O . ARG A 1 185 ? -16.192 0.460 16.768 1.00 95.44 185 ARG A O 1
ATOM 1484 N N . ASP A 1 186 ? -17.280 1.162 14.916 1.00 94.50 186 ASP A N 1
ATOM 1485 C CA . ASP A 1 186 ? -18.376 0.193 14.988 1.00 94.50 186 ASP A CA 1
ATOM 1486 C C . ASP A 1 186 ? -17.867 -1.244 14.820 1.00 94.50 186 ASP A C 1
ATOM 1488 O O . ASP A 1 186 ? -18.102 -2.098 15.679 1.00 94.50 186 ASP A O 1
ATOM 1492 N N . LEU A 1 187 ? -17.038 -1.479 13.802 1.00 93.44 187 LEU A N 1
ATOM 1493 C CA . LEU A 1 187 ? -16.372 -2.758 13.552 1.00 93.44 187 LEU A CA 1
ATOM 1494 C C . LEU A 1 187 ? -15.603 -3.268 14.785 1.00 93.44 187 LEU A C 1
ATOM 1496 O O . LEU A 1 187 ? -15.649 -4.452 15.129 1.00 93.44 187 LEU A O 1
ATOM 1500 N N . LEU A 1 188 ? -14.898 -2.366 15.470 1.00 91.56 188 LEU A N 1
ATOM 1501 C CA . LEU A 1 188 ? -14.069 -2.673 16.636 1.00 91.56 188 LEU A CA 1
ATOM 1502 C C . LEU A 1 188 ? -14.848 -2.625 17.970 1.00 91.56 188 LEU A C 1
ATOM 1504 O O . LEU A 1 188 ? -14.263 -2.819 19.043 1.00 91.56 188 LEU A O 1
ATOM 1508 N N . SER A 1 189 ? -16.158 -2.370 17.952 1.00 89.69 189 SER A N 1
ATOM 1509 C CA . SER A 1 189 ? -16.962 -2.196 19.171 1.00 89.69 189 SER A CA 1
ATOM 1510 C C . SER A 1 189 ? -17.089 -3.492 19.984 1.00 89.69 189 SER A C 1
ATOM 1512 O O . SER A 1 189 ? -17.017 -3.479 21.218 1.00 89.69 189 SER A O 1
ATOM 1514 N N . THR A 1 190 ? -17.174 -4.641 19.309 1.00 88.94 190 THR A N 1
ATOM 1515 C CA . THR A 1 190 ? -17.337 -5.952 19.954 1.00 88.94 190 THR A CA 1
ATOM 1516 C C . THR A 1 190 ? -16.002 -6.691 20.111 1.00 88.94 190 THR A C 1
ATOM 1518 O O . THR A 1 190 ? -15.120 -6.562 19.261 1.00 88.94 190 THR A O 1
ATOM 1521 N N . PRO A 1 191 ? -15.822 -7.521 21.160 1.00 87.31 191 PRO A N 1
ATOM 1522 C CA . PRO A 1 191 ? -14.621 -8.349 21.309 1.00 87.31 191 PRO A CA 1
ATOM 1523 C C . PRO A 1 191 ? -14.341 -9.240 20.092 1.00 87.31 191 PRO A C 1
ATOM 1525 O O . PRO A 1 191 ? -13.201 -9.332 19.642 1.00 87.31 191 PRO A O 1
ATOM 1528 N N . LYS A 1 192 ? -15.392 -9.851 19.529 1.00 87.12 192 LYS A N 1
ATOM 1529 C CA . LYS A 1 192 ? -15.295 -10.682 18.325 1.00 87.12 192 LYS A CA 1
ATOM 1530 C C . LYS A 1 192 ? -14.872 -9.857 17.107 1.00 87.12 192 LYS A C 1
ATOM 1532 O O . LYS A 1 192 ? -13.925 -10.243 16.431 1.00 87.12 192 LYS A O 1
ATOM 1537 N N . GLY A 1 193 ? -15.517 -8.710 16.874 1.00 89.06 193 GLY A N 1
ATOM 1538 C CA . GLY A 1 193 ? -15.180 -7.800 15.775 1.00 89.06 193 GLY A CA 1
ATOM 1539 C C . GLY A 1 193 ? -13.733 -7.312 15.843 1.00 89.06 193 GLY A C 1
ATOM 1540 O O . GLY A 1 193 ? -13.025 -7.370 14.842 1.00 89.06 193 GLY A O 1
ATOM 1541 N N . ARG A 1 194 ? -13.237 -6.966 17.041 1.00 91.00 194 ARG A N 1
ATOM 1542 C CA . ARG A 1 194 ? -11.816 -6.628 17.249 1.00 91.00 194 ARG A CA 1
ATOM 1543 C C . ARG A 1 194 ? -10.884 -7.760 16.859 1.00 91.00 194 ARG A C 1
ATOM 1545 O O . ARG A 1 194 ? -9.919 -7.518 16.146 1.00 91.00 194 ARG A O 1
ATOM 1552 N N . MET A 1 195 ? -11.147 -8.977 17.332 1.00 90.88 195 MET A N 1
ATOM 1553 C CA . MET A 1 195 ? -10.280 -10.117 17.031 1.00 90.88 195 MET A CA 1
ATOM 1554 C C . MET A 1 195 ? -10.252 -10.435 15.536 1.00 90.88 195 MET A C 1
ATOM 1556 O O . MET A 1 195 ? -9.170 -10.630 14.986 1.00 90.88 195 MET A O 1
ATOM 1560 N N . GLU A 1 196 ? -11.410 -10.439 14.871 1.00 91.81 196 GLU A N 1
ATOM 1561 C CA . GLU A 1 196 ? -11.490 -10.639 13.420 1.00 91.81 196 GLU A CA 1
ATOM 1562 C C . GLU A 1 196 ? -10.728 -9.546 12.662 1.00 91.81 196 GLU A C 1
ATOM 1564 O O . GLU A 1 196 ? -9.891 -9.857 11.814 1.00 91.81 196 GLU A O 1
ATOM 1569 N N . ALA A 1 197 ? -10.958 -8.277 13.013 1.00 92.38 197 ALA A N 1
ATOM 1570 C CA . ALA A 1 197 ? -10.295 -7.142 12.385 1.00 92.38 197 ALA A CA 1
ATOM 1571 C C . ALA A 1 197 ? -8.775 -7.187 12.593 1.00 92.38 197 ALA A C 1
ATOM 1573 O O . ALA A 1 197 ? -8.025 -6.937 11.658 1.00 92.38 197 ALA A O 1
ATOM 1574 N N . ILE A 1 198 ? -8.295 -7.547 13.787 1.00 92.62 198 ILE A N 1
ATOM 1575 C CA . ILE A 1 198 ? -6.861 -7.675 14.089 1.00 92.62 198 ILE A CA 1
ATOM 1576 C C . ILE A 1 198 ? -6.219 -8.787 13.255 1.00 92.62 198 ILE A C 1
ATOM 1578 O O . ILE A 1 198 ? -5.167 -8.580 12.649 1.00 92.62 198 ILE A O 1
ATOM 1582 N N . GLN A 1 199 ? -6.845 -9.964 13.194 1.00 92.88 199 GLN A N 1
ATOM 1583 C CA . GLN A 1 199 ? -6.323 -11.091 12.419 1.00 92.88 199 GLN A CA 1
ATOM 1584 C C . GLN A 1 199 ? -6.273 -10.765 10.922 1.00 92.88 199 GLN A C 1
ATOM 1586 O O . GLN A 1 199 ? -5.248 -10.980 10.268 1.00 92.88 199 GLN A O 1
ATOM 1591 N N . ALA A 1 200 ? -7.362 -10.212 10.387 1.00 93.50 200 ALA A N 1
ATOM 1592 C CA . ALA A 1 200 ? -7.441 -9.816 8.989 1.00 93.50 200 ALA A CA 1
ATOM 1593 C C . ALA A 1 200 ? -6.506 -8.637 8.672 1.00 93.50 200 ALA A C 1
ATOM 1595 O O . ALA A 1 200 ? -5.802 -8.682 7.665 1.00 93.50 200 ALA A O 1
ATOM 1596 N N . GLY A 1 201 ? -6.403 -7.654 9.568 1.00 93.06 201 GLY A N 1
ATOM 1597 C CA . GLY A 1 201 ? -5.523 -6.494 9.444 1.00 93.06 201 GLY A CA 1
ATOM 1598 C C . GLY A 1 201 ? -4.043 -6.872 9.418 1.00 93.06 201 GLY A C 1
ATOM 1599 O O . GLY A 1 201 ? -3.297 -6.358 8.587 1.00 93.06 201 GLY A O 1
ATOM 1600 N N . ASN A 1 202 ? -3.620 -7.839 10.240 1.00 93.19 202 ASN A N 1
ATOM 1601 C CA . ASN A 1 202 ? -2.263 -8.392 10.178 1.00 93.19 202 ASN A CA 1
ATOM 1602 C C . ASN A 1 202 ? -1.983 -9.078 8.839 1.00 93.19 202 ASN A C 1
ATOM 1604 O O . ASN A 1 202 ? -0.943 -8.843 8.221 1.00 93.19 202 ASN A O 1
ATOM 1608 N N . LYS A 1 203 ? -2.925 -9.898 8.355 1.00 92.94 203 LYS A N 1
ATOM 1609 C CA . LYS A 1 203 ? -2.802 -10.544 7.043 1.00 92.94 203 LYS A CA 1
ATOM 1610 C C . LYS A 1 203 ? -2.727 -9.510 5.921 1.00 92.94 203 LYS A C 1
ATOM 1612 O O . LYS A 1 203 ? -1.889 -9.638 5.032 1.00 92.94 203 LYS A O 1
ATOM 1617 N N . LEU A 1 204 ? -3.573 -8.486 5.976 1.00 93.19 204 LEU A N 1
ATOM 1618 C CA . LEU A 1 204 ? -3.583 -7.391 5.021 1.00 93.19 204 LEU A CA 1
ATOM 1619 C C . LEU A 1 204 ? -2.239 -6.657 5.024 1.00 93.19 204 LEU A C 1
ATOM 1621 O O . LEU A 1 204 ? -1.625 -6.537 3.971 1.00 93.19 204 LEU A O 1
ATOM 1625 N N . ALA A 1 205 ? -1.729 -6.240 6.184 1.00 93.69 205 ALA A N 1
ATOM 1626 C CA . ALA A 1 205 ? -0.434 -5.569 6.283 1.00 93.69 205 ALA A CA 1
ATOM 1627 C C . ALA A 1 205 ? 0.712 -6.422 5.704 1.00 93.69 205 ALA A C 1
ATOM 1629 O O . ALA A 1 205 ? 1.538 -5.909 4.946 1.00 93.69 205 ALA A O 1
ATOM 1630 N N . ALA A 1 206 ? 0.718 -7.732 5.973 1.00 92.75 206 ALA A N 1
ATOM 1631 C CA . ALA A 1 206 ? 1.689 -8.658 5.396 1.00 92.75 206 ALA A CA 1
ATOM 1632 C C . ALA A 1 206 ? 1.600 -8.732 3.859 1.00 92.75 206 ALA A C 1
ATOM 1634 O O . ALA A 1 206 ? 2.631 -8.701 3.184 1.00 92.75 206 ALA A O 1
ATOM 1635 N N . ILE A 1 207 ? 0.386 -8.774 3.294 1.00 90.31 207 ILE A N 1
ATOM 1636 C CA . ILE A 1 207 ? 0.164 -8.734 1.836 1.00 90.31 207 ILE A CA 1
ATOM 1637 C C . ILE A 1 207 ? 0.713 -7.433 1.240 1.00 90.31 207 ILE A C 1
ATOM 1639 O O . ILE A 1 207 ? 1.381 -7.465 0.206 1.00 90.31 207 ILE A O 1
ATOM 1643 N N . GLN A 1 208 ? 0.482 -6.294 1.896 1.00 89.75 208 GLN A N 1
ATOM 1644 C CA . GLN A 1 208 ? 0.973 -5.004 1.409 1.00 89.75 208 GLN A CA 1
ATOM 1645 C C . GLN A 1 208 ? 2.506 -4.890 1.484 1.00 89.75 208 GLN A C 1
ATOM 1647 O O . GLN A 1 208 ? 3.147 -4.363 0.578 1.00 89.75 208 GLN A O 1
ATOM 1652 N N . ILE A 1 209 ? 3.133 -5.430 2.533 1.00 91.25 209 ILE A N 1
ATOM 1653 C CA . ILE A 1 209 ? 4.600 -5.486 2.634 1.00 91.25 209 ILE A CA 1
ATOM 1654 C C . ILE A 1 209 ? 5.192 -6.357 1.526 1.00 91.25 209 ILE A C 1
ATOM 1656 O O . ILE A 1 209 ? 6.223 -5.994 0.950 1.00 91.25 209 ILE A O 1
ATOM 1660 N N . LYS A 1 210 ? 4.552 -7.493 1.235 1.00 87.06 210 LYS A N 1
ATOM 1661 C CA . LYS A 1 210 ? 4.974 -8.399 0.169 1.00 87.06 210 LYS A CA 1
ATOM 1662 C C . LYS A 1 210 ? 4.905 -7.717 -1.198 1.00 87.06 210 LYS A C 1
ATOM 1664 O O . LYS A 1 210 ? 5.873 -7.811 -1.946 1.00 87.06 210 LYS A O 1
ATOM 1669 N N . GLU A 1 211 ? 3.845 -6.963 -1.496 1.00 85.19 211 GLU A N 1
ATOM 1670 C CA . GLU A 1 211 ? 3.817 -6.166 -2.731 1.00 85.19 211 GLU A CA 1
ATOM 1671 C C . GLU A 1 211 ? 4.970 -5.196 -2.802 1.00 85.19 211 GLU A C 1
ATOM 1673 O O . GLU A 1 211 ? 5.678 -5.177 -3.798 1.00 85.19 211 GLU A O 1
ATOM 1678 N N . ALA A 1 212 ? 5.213 -4.418 -1.756 1.00 84.88 212 ALA A N 1
ATOM 1679 C CA . ALA A 1 212 ? 6.286 -3.443 -1.812 1.00 84.88 212 ALA A CA 1
ATOM 1680 C C . ALA A 1 212 ? 7.661 -4.088 -2.108 1.00 84.88 212 ALA A C 1
ATOM 1682 O O . ALA A 1 212 ? 8.533 -3.465 -2.724 1.00 84.88 212 ALA A O 1
ATOM 1683 N N . GLN A 1 213 ? 7.864 -5.344 -1.694 1.00 82.06 213 GLN A N 1
ATOM 1684 C CA . GLN A 1 213 ? 9.039 -6.143 -2.048 1.00 82.06 213 GLN A CA 1
ATOM 1685 C C . GLN A 1 213 ? 9.016 -6.598 -3.514 1.00 82.06 213 GLN A C 1
ATOM 1687 O O . GLN A 1 213 ? 10.019 -6.422 -4.208 1.00 82.06 213 GLN A O 1
ATOM 1692 N N . GLU A 1 214 ? 7.895 -7.132 -4.000 1.00 79.56 214 GLU A N 1
ATOM 1693 C CA . GLU A 1 214 ? 7.727 -7.569 -5.395 1.00 79.56 214 GLU A CA 1
ATOM 1694 C C . GLU A 1 214 ? 7.832 -6.394 -6.379 1.00 79.56 214 GLU A C 1
ATOM 1696 O O . GLU A 1 214 ? 8.578 -6.467 -7.355 1.00 79.56 214 GLU A O 1
ATOM 1701 N N . THR A 1 215 ? 7.191 -5.267 -6.069 1.00 76.38 215 THR A N 1
ATOM 1702 C CA . THR A 1 215 ? 7.303 -3.981 -6.763 1.00 76.38 215 THR A CA 1
ATOM 1703 C C . THR A 1 215 ? 8.764 -3.553 -6.883 1.00 76.38 215 THR A C 1
ATOM 1705 O O . THR A 1 215 ? 9.241 -3.237 -7.973 1.00 76.38 215 THR A O 1
ATOM 1708 N N . ARG A 1 216 ? 9.525 -3.590 -5.781 1.00 75.25 216 ARG A N 1
ATOM 1709 C CA . ARG A 1 216 ? 10.955 -3.251 -5.805 1.00 75.25 216 ARG A CA 1
ATOM 1710 C C . ARG A 1 216 ? 11.763 -4.227 -6.660 1.00 75.25 216 ARG A C 1
ATOM 1712 O O . ARG A 1 216 ? 12.645 -3.784 -7.396 1.00 75.25 216 ARG A O 1
ATOM 1719 N N . ALA A 1 217 ? 11.496 -5.528 -6.555 1.00 73.19 217 ALA A N 1
ATOM 1720 C CA . ALA A 1 217 ? 12.183 -6.542 -7.348 1.00 73.19 217 ALA A CA 1
ATOM 1721 C C . ALA A 1 217 ? 11.941 -6.318 -8.848 1.00 73.19 217 ALA A C 1
ATOM 1723 O O . ALA A 1 217 ? 12.894 -6.266 -9.624 1.00 73.19 217 ALA A O 1
ATOM 1724 N N . LEU A 1 218 ? 10.688 -6.065 -9.232 1.00 70.62 218 LEU A N 1
ATOM 1725 C CA . LEU A 1 218 ? 10.300 -5.725 -10.597 1.00 70.62 218 LEU A CA 1
ATOM 1726 C C . LEU A 1 218 ? 11.047 -4.483 -11.112 1.00 70.62 218 LEU A C 1
ATOM 1728 O O . LEU A 1 218 ? 11.592 -4.499 -12.216 1.00 70.62 218 LEU A O 1
ATOM 1732 N N . MET A 1 219 ? 11.133 -3.422 -10.307 1.00 71.19 219 MET A N 1
ATOM 1733 C CA . MET A 1 219 ? 11.867 -2.202 -10.673 1.00 71.19 219 MET A CA 1
ATOM 1734 C C . MET A 1 219 ? 13.358 -2.443 -10.854 1.00 71.19 219 MET A C 1
ATOM 1736 O O . MET A 1 219 ? 13.962 -1.919 -11.790 1.00 71.19 219 MET A O 1
ATOM 1740 N N . ALA A 1 220 ? 13.963 -3.246 -9.979 1.00 67.44 220 ALA A N 1
ATOM 1741 C CA . ALA A 1 220 ? 15.365 -3.613 -10.099 1.00 67.44 220 ALA A CA 1
ATOM 1742 C C . ALA A 1 220 ? 15.619 -4.389 -11.399 1.00 67.44 220 ALA A C 1
ATOM 1744 O O . ALA A 1 220 ? 16.560 -4.066 -12.127 1.00 67.44 220 ALA A O 1
ATOM 1745 N N . THR A 1 221 ? 14.747 -5.343 -11.741 1.00 65.88 221 THR A N 1
ATOM 1746 C CA . THR A 1 221 ? 14.802 -6.058 -13.023 1.00 65.88 221 THR A CA 1
ATOM 1747 C C . THR A 1 221 ? 14.683 -5.095 -14.203 1.00 65.88 221 THR A C 1
ATOM 1749 O O . THR A 1 221 ? 15.472 -5.183 -15.144 1.00 65.88 221 THR A O 1
ATOM 1752 N N . TYR A 1 222 ? 13.756 -4.134 -14.147 1.00 64.62 222 TYR A N 1
ATOM 1753 C CA . TYR A 1 222 ? 13.600 -3.121 -15.191 1.00 64.62 222 TYR A CA 1
ATOM 1754 C C . TYR A 1 222 ? 14.875 -2.279 -15.373 1.00 64.62 222 TYR A C 1
ATOM 1756 O O . TYR A 1 222 ? 15.377 -2.127 -16.490 1.00 64.62 222 TYR A O 1
ATOM 1764 N N . LEU A 1 223 ? 15.452 -1.784 -14.273 1.00 63.88 223 LEU A N 1
ATOM 1765 C CA . LEU A 1 223 ? 16.701 -1.019 -14.290 1.00 63.88 223 LEU A CA 1
ATOM 1766 C C . LEU A 1 223 ? 17.868 -1.836 -14.863 1.00 63.88 223 LEU A C 1
ATOM 1768 O O . LEU A 1 223 ? 18.620 -1.318 -15.689 1.00 63.88 223 LEU A O 1
ATOM 1772 N N . GLN A 1 224 ? 18.009 -3.108 -14.475 1.00 64.56 224 GLN A N 1
ATOM 1773 C CA . GLN A 1 224 ? 19.050 -4.006 -14.991 1.00 64.56 224 GLN A CA 1
ATOM 1774 C C . GLN A 1 224 ? 18.926 -4.224 -16.500 1.00 64.56 224 GLN A C 1
ATOM 1776 O O . GLN A 1 224 ? 19.913 -4.091 -17.227 1.00 64.56 224 GLN A O 1
ATOM 1781 N N . GLN A 1 225 ? 17.714 -4.507 -16.986 1.00 65.00 225 GLN A N 1
ATOM 1782 C CA . GLN A 1 225 ? 17.453 -4.653 -18.419 1.00 65.00 225 GLN A CA 1
ATOM 1783 C C . GLN A 1 225 ? 17.836 -3.387 -19.187 1.00 65.00 225 GLN A C 1
ATOM 1785 O O . GLN A 1 225 ? 18.394 -3.456 -20.283 1.00 65.00 225 GLN A O 1
ATOM 1790 N N . GLU A 1 226 ? 17.575 -2.220 -18.606 1.00 61.78 226 GLU A N 1
ATOM 1791 C CA . GLU A 1 226 ? 17.894 -0.950 -19.240 1.00 61.78 226 GLU A CA 1
ATOM 1792 C C . GLU A 1 226 ? 19.394 -0.624 -19.233 1.00 61.78 226 GLU A C 1
ATOM 1794 O O . GLU A 1 226 ? 19.936 -0.090 -20.209 1.00 61.78 226 GLU A O 1
ATOM 1799 N N . MET A 1 227 ? 20.104 -0.992 -18.164 1.00 64.81 227 MET A N 1
ATOM 1800 C CA . MET A 1 227 ? 21.566 -0.921 -18.144 1.00 64.81 227 MET A CA 1
ATOM 1801 C C . MET A 1 227 ? 22.180 -1.825 -19.213 1.00 64.81 227 MET A C 1
ATOM 1803 O O . MET A 1 227 ? 23.040 -1.363 -19.960 1.00 64.81 227 MET A O 1
ATOM 1807 N N . ALA A 1 228 ? 21.687 -3.057 -19.363 1.00 65.88 228 ALA A N 1
ATOM 1808 C CA . ALA A 1 228 ? 22.161 -3.982 -20.390 1.00 65.88 228 ALA A CA 1
ATOM 1809 C C . ALA A 1 228 ? 21.953 -3.434 -21.815 1.00 65.88 228 ALA A C 1
ATOM 1811 O O . ALA A 1 228 ? 22.836 -3.563 -22.665 1.00 65.88 228 ALA A O 1
ATOM 1812 N N . LYS A 1 229 ? 20.825 -2.761 -22.090 1.00 65.19 229 LYS A N 1
ATOM 1813 C CA . LYS A 1 229 ? 20.602 -2.082 -23.382 1.00 65.19 229 LYS A CA 1
ATOM 1814 C C . LYS A 1 229 ? 21.586 -0.944 -23.621 1.00 65.19 229 LYS A C 1
ATOM 1816 O O . LYS A 1 229 ? 22.112 -0.823 -24.725 1.00 65.19 229 LYS A O 1
ATOM 1821 N N . THR A 1 230 ? 21.818 -0.116 -22.603 1.00 63.88 230 THR A N 1
ATOM 1822 C CA . THR A 1 230 ? 22.738 1.025 -22.701 1.00 63.88 230 THR A CA 1
ATOM 1823 C C . THR A 1 230 ? 24.165 0.548 -22.961 1.00 63.88 230 THR A C 1
ATOM 1825 O O . THR A 1 230 ? 24.771 0.982 -23.933 1.00 63.88 230 THR A O 1
ATOM 1828 N N . GLN A 1 231 ? 24.635 -0.440 -22.197 1.00 66.69 231 GLN A N 1
ATOM 1829 C CA . GLN A 1 231 ? 25.948 -1.059 -22.394 1.00 66.69 231 GLN A CA 1
ATOM 1830 C C . GLN A 1 231 ? 26.085 -1.700 -23.777 1.00 66.69 231 GLN A C 1
ATOM 1832 O O . GLN A 1 231 ? 27.115 -1.563 -24.429 1.00 66.69 231 GLN A O 1
ATOM 1837 N N . LYS A 1 232 ? 25.045 -2.394 -24.262 1.00 66.38 232 LYS A N 1
ATOM 1838 C CA . LYS A 1 232 ? 25.062 -2.979 -25.607 1.00 66.38 232 LYS A CA 1
ATOM 1839 C C . LYS A 1 232 ? 25.190 -1.903 -26.687 1.00 66.38 232 LYS A C 1
ATOM 1841 O O . LYS A 1 232 ? 25.940 -2.107 -27.636 1.00 66.38 232 LYS A O 1
ATOM 1846 N N . ARG A 1 233 ? 24.473 -0.783 -26.555 1.00 65.69 233 ARG A N 1
ATOM 1847 C CA . ARG A 1 233 ? 24.563 0.346 -27.492 1.00 65.69 233 ARG A CA 1
ATOM 1848 C C . ARG A 1 233 ? 25.957 0.972 -27.470 1.00 65.69 233 ARG A C 1
ATOM 1850 O O . ARG A 1 233 ? 26.566 1.061 -28.527 1.00 65.69 233 ARG A O 1
ATOM 1857 N N . GLU A 1 234 ? 26.480 1.294 -26.289 1.00 68.50 234 GLU A N 1
ATOM 1858 C CA . GLU A 1 234 ? 27.837 1.837 -26.122 1.00 68.50 234 GLU A CA 1
ATOM 1859 C C . GLU A 1 234 ? 28.892 0.902 -26.722 1.00 68.50 234 GLU A C 1
ATOM 1861 O O . GLU A 1 234 ? 29.791 1.346 -27.426 1.00 68.50 234 GLU A O 1
ATOM 1866 N N . LYS A 1 235 ? 28.753 -0.413 -26.516 1.00 64.00 235 LYS A N 1
ATOM 1867 C CA . LYS A 1 235 ? 29.671 -1.407 -27.079 1.00 64.00 235 LYS A CA 1
ATOM 1868 C C . LYS A 1 235 ? 29.587 -1.486 -28.605 1.00 64.00 235 LYS A C 1
ATOM 1870 O O . LYS A 1 235 ? 30.611 -1.647 -29.255 1.00 64.00 235 LYS A O 1
ATOM 1875 N N . ILE A 1 236 ? 28.392 -1.376 -29.189 1.00 66.31 236 ILE A N 1
ATOM 1876 C CA . ILE A 1 236 ? 28.228 -1.323 -30.651 1.00 66.31 236 ILE A CA 1
ATOM 1877 C C . ILE A 1 236 ? 28.858 -0.046 -31.210 1.00 66.31 236 ILE A C 1
ATOM 1879 O O . ILE A 1 236 ? 29.568 -0.123 -32.206 1.00 66.31 236 ILE A O 1
ATOM 1883 N N . GLU A 1 237 ? 28.635 1.100 -30.567 1.00 69.44 237 GLU A N 1
ATOM 1884 C CA . GLU A 1 237 ? 29.239 2.378 -30.959 1.00 69.44 237 GLU A CA 1
ATOM 1885 C C . GLU A 1 237 ? 30.770 2.322 -30.869 1.00 69.44 237 GLU A C 1
ATOM 1887 O O . GLU A 1 237 ? 31.449 2.726 -31.810 1.00 69.44 237 GLU A O 1
ATOM 1892 N N . GLN A 1 238 ? 31.321 1.743 -29.797 1.00 68.19 238 GLN A N 1
ATOM 1893 C CA . GLN A 1 238 ? 32.762 1.510 -29.653 1.00 68.19 238 GLN A CA 1
ATOM 1894 C C . GLN A 1 238 ? 33.308 0.612 -30.767 1.00 68.19 238 GLN A C 1
ATOM 1896 O O . GLN A 1 238 ? 34.272 0.987 -31.424 1.00 68.19 238 GLN A O 1
ATOM 1901 N N . VAL A 1 239 ? 32.664 -0.527 -31.041 1.00 71.31 239 VAL A N 1
ATOM 1902 C CA . VAL A 1 239 ? 33.079 -1.445 -32.117 1.00 71.31 239 VAL A CA 1
ATOM 1903 C C . VAL A 1 239 ? 32.987 -0.778 -33.493 1.00 71.31 239 VAL A C 1
ATOM 1905 O O . VAL A 1 239 ? 33.857 -0.982 -34.335 1.00 71.31 239 VAL A O 1
ATOM 1908 N N . GLN A 1 240 ? 31.958 0.033 -33.745 1.00 68.88 240 GLN A N 1
ATOM 1909 C CA . GLN A 1 240 ? 31.825 0.786 -34.995 1.00 68.88 240 GLN A CA 1
ATOM 1910 C C . GLN A 1 240 ? 32.912 1.851 -35.136 1.00 68.88 240 GLN A C 1
ATOM 1912 O O . GLN A 1 240 ? 33.465 2.017 -36.222 1.00 68.88 240 GLN A O 1
ATOM 1917 N N . GLU A 1 241 ? 33.241 2.551 -34.055 1.00 74.38 241 GLU A N 1
ATOM 1918 C CA . GLU A 1 241 ? 34.300 3.555 -34.042 1.00 74.38 241 GLU A CA 1
ATOM 1919 C C . GLU A 1 241 ? 35.687 2.914 -34.205 1.00 74.38 241 GLU A C 1
ATOM 1921 O O . GLU A 1 241 ? 36.513 3.426 -34.958 1.00 74.38 241 GLU A O 1
ATOM 1926 N N . GLU A 1 242 ? 35.936 1.761 -33.583 1.00 71.38 242 GLU A N 1
ATOM 1927 C CA . GLU A 1 242 ? 37.144 0.954 -33.793 1.00 71.38 242 GLU A CA 1
ATOM 1928 C C . GLU A 1 242 ? 37.246 0.448 -35.237 1.00 71.38 242 GLU A C 1
ATOM 1930 O O . GLU A 1 242 ? 38.289 0.610 -35.875 1.00 71.38 242 GLU A O 1
ATOM 1935 N N . ALA A 1 243 ? 36.155 -0.081 -35.798 1.00 69.31 243 ALA A N 1
ATOM 1936 C CA . ALA A 1 243 ? 36.099 -0.498 -37.196 1.00 69.31 243 ALA A CA 1
ATOM 1937 C C . ALA A 1 243 ? 36.369 0.685 -38.139 1.00 69.31 243 ALA A C 1
ATOM 1939 O O . ALA A 1 243 ? 37.189 0.581 -39.051 1.00 69.31 243 ALA A O 1
ATOM 1940 N N . ARG A 1 244 ? 35.765 1.850 -37.882 1.00 69.19 244 ARG A N 1
ATOM 1941 C CA . ARG A 1 244 ? 36.011 3.081 -38.642 1.00 69.19 244 ARG A CA 1
ATOM 1942 C C . ARG A 1 244 ? 37.478 3.498 -38.559 1.00 69.19 244 ARG A C 1
ATOM 1944 O O . ARG A 1 244 ? 38.089 3.770 -39.587 1.00 69.19 244 ARG A O 1
ATOM 1951 N N . ARG A 1 245 ? 38.076 3.495 -37.365 1.00 72.00 245 ARG A N 1
ATOM 1952 C CA . ARG A 1 245 ? 39.506 3.793 -37.173 1.00 72.00 245 ARG A CA 1
ATOM 1953 C C . ARG A 1 245 ? 40.405 2.825 -37.940 1.00 72.00 245 ARG A C 1
ATOM 1955 O O . ARG A 1 245 ? 41.357 3.279 -38.563 1.00 72.00 245 ARG A O 1
ATOM 1962 N N . SER A 1 246 ? 40.074 1.534 -37.961 1.00 67.19 246 SER A N 1
ATOM 1963 C CA . SER A 1 246 ? 40.835 0.525 -38.712 1.00 67.19 246 SER A CA 1
ATOM 1964 C C . SER A 1 246 ? 40.784 0.723 -40.235 1.00 67.19 246 SER A C 1
ATOM 1966 O O . SER A 1 246 ? 41.751 0.403 -40.920 1.00 67.19 246 SER A O 1
ATOM 1968 N N . LEU A 1 247 ? 39.702 1.311 -40.764 1.00 68.31 247 LEU A N 1
ATOM 1969 C CA . LEU A 1 247 ? 39.565 1.636 -42.189 1.00 68.31 247 LEU A CA 1
ATOM 1970 C C . LEU A 1 247 ? 40.379 2.874 -42.602 1.00 68.31 247 LEU A C 1
ATOM 1972 O O . LEU A 1 247 ? 40.861 2.931 -43.729 1.00 68.31 247 LEU A O 1
ATOM 1976 N N . PHE A 1 248 ? 40.534 3.861 -41.711 1.00 67.56 248 PHE A N 1
ATOM 1977 C CA . PHE A 1 248 ? 41.270 5.1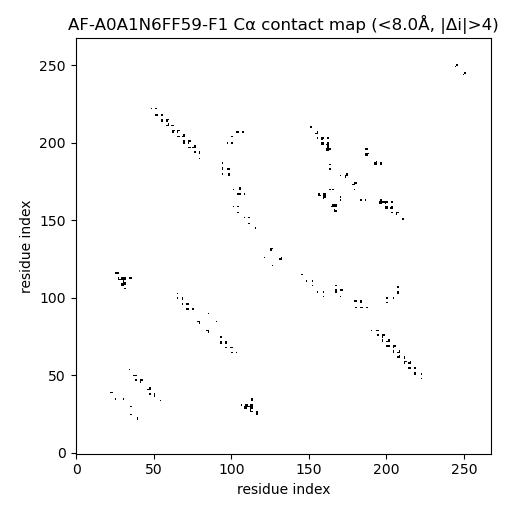04 -41.997 1.00 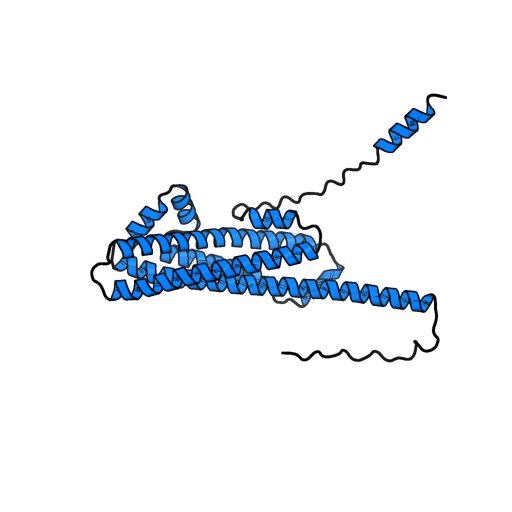67.56 248 PHE A CA 1
ATOM 1978 C C . PHE A 1 248 ? 42.746 5.069 -41.578 1.00 67.56 248 PHE A C 1
ATOM 1980 O O . PHE A 1 248 ? 43.524 5.894 -42.050 1.00 67.56 248 PHE A O 1
ATOM 1987 N N . ASN A 1 249 ? 43.145 4.133 -40.713 1.00 64.06 249 ASN A N 1
ATOM 1988 C CA . ASN A 1 249 ? 44.538 3.905 -40.339 1.00 64.06 249 ASN A CA 1
ATOM 1989 C C . ASN A 1 249 ? 44.806 2.389 -40.235 1.00 64.06 249 ASN A C 1
ATOM 1991 O O . ASN A 1 249 ? 44.756 1.828 -39.135 1.00 64.06 249 ASN A O 1
ATOM 1995 N N . PRO A 1 250 ? 45.009 1.693 -41.371 1.00 54.44 250 PRO A N 1
ATOM 1996 C CA . PRO A 1 250 ? 45.186 0.248 -41.382 1.00 54.44 250 PRO A CA 1
ATOM 1997 C C . PRO A 1 250 ? 46.519 -0.118 -40.722 1.00 54.44 250 PRO A C 1
ATOM 1999 O O . PRO A 1 250 ? 47.584 0.068 -41.304 1.00 54.44 250 PRO A O 1
ATOM 2002 N N . ASN A 1 251 ? 46.465 -0.649 -39.500 1.00 54.38 251 ASN A N 1
ATOM 2003 C CA . ASN A 1 251 ? 47.623 -1.275 -38.869 1.00 54.38 251 ASN A CA 1
ATOM 2004 C C . ASN A 1 251 ? 47.676 -2.755 -39.305 1.00 54.38 251 ASN A C 1
ATOM 2006 O O . ASN A 1 251 ? 46.756 -3.500 -38.965 1.00 54.38 251 ASN A O 1
ATOM 2010 N N . PRO A 1 252 ? 48.692 -3.208 -40.062 1.00 53.53 252 PRO A N 1
ATOM 2011 C CA . PRO A 1 252 ? 48.713 -4.554 -40.645 1.00 53.53 252 PRO A CA 1
ATOM 2012 C C . PRO A 1 252 ? 48.754 -5.712 -39.625 1.00 53.53 252 PRO A C 1
ATOM 2014 O O . PRO A 1 252 ? 48.487 -6.849 -40.003 1.00 53.53 252 PRO A O 1
ATOM 2017 N N . GLU A 1 253 ? 49.021 -5.456 -38.339 1.00 53.72 253 GLU A N 1
ATOM 2018 C CA . GLU A 1 253 ? 49.053 -6.487 -37.282 1.00 53.72 253 GLU A CA 1
ATOM 2019 C C . GLU A 1 253 ? 47.675 -6.862 -36.690 1.00 53.72 253 GLU A C 1
ATOM 2021 O O . GLU A 1 253 ? 47.559 -7.878 -36.005 1.00 53.72 253 GLU A O 1
ATOM 2026 N N . SER A 1 254 ? 46.604 -6.094 -36.935 1.00 50.16 254 SER A N 1
ATOM 2027 C CA . SER A 1 254 ? 45.315 -6.289 -36.236 1.00 50.16 254 SER A CA 1
ATOM 2028 C C . SER A 1 254 ? 44.429 -7.414 -36.788 1.00 50.16 254 SER A C 1
ATOM 2030 O O . SER A 1 254 ? 43.424 -7.757 -36.168 1.00 50.16 254 SER A O 1
ATOM 2032 N N . TYR A 1 255 ? 44.797 -8.031 -37.914 1.00 49.19 255 TYR A N 1
ATOM 2033 C CA . TYR A 1 255 ? 44.028 -9.129 -38.517 1.00 49.19 255 TYR A CA 1
ATOM 2034 C C . TYR A 1 255 ? 44.252 -10.497 -37.840 1.00 49.19 255 TYR A C 1
ATOM 2036 O O . TYR A 1 255 ? 43.581 -11.462 -38.201 1.00 49.19 255 TYR A O 1
ATOM 2044 N N . PHE A 1 256 ? 45.164 -10.596 -36.860 1.00 50.78 256 PHE A N 1
ATOM 2045 C CA . PHE A 1 256 ? 45.578 -11.870 -36.249 1.00 50.78 256 PHE A CA 1
ATOM 2046 C C . PHE A 1 256 ? 45.404 -11.983 -34.725 1.00 50.78 256 PHE A C 1
ATOM 2048 O O . PHE A 1 256 ? 45.804 -12.995 -34.145 1.00 50.78 256 PHE A O 1
ATOM 2055 N N . SER A 1 257 ? 44.780 -11.021 -34.040 1.00 51.59 257 SER A N 1
ATOM 2056 C CA . SER A 1 257 ? 44.477 -11.185 -32.612 1.00 51.59 257 SER A CA 1
ATOM 2057 C C . SER A 1 257 ? 43.128 -11.884 -32.410 1.00 51.59 257 SER A C 1
ATOM 2059 O O . SER A 1 257 ? 42.056 -11.333 -32.655 1.00 51.59 257 SER A O 1
ATOM 2061 N N . ALA A 1 258 ? 43.188 -13.141 -31.960 1.00 44.06 258 ALA A N 1
ATOM 2062 C CA . ALA A 1 258 ? 42.018 -13.938 -31.602 1.00 44.06 258 ALA A CA 1
ATOM 2063 C C . ALA A 1 258 ? 41.133 -13.205 -30.568 1.00 44.06 258 ALA A C 1
ATOM 2065 O O . ALA A 1 258 ? 41.667 -12.535 -29.677 1.00 44.06 258 ALA A O 1
ATOM 2066 N N . PRO A 1 259 ? 39.793 -13.347 -30.633 1.00 45.31 259 PRO A N 1
ATOM 2067 C CA . PRO A 1 259 ? 38.893 -12.686 -29.696 1.00 45.31 259 PRO A CA 1
ATOM 2068 C C . PRO A 1 259 ? 39.248 -13.073 -28.256 1.00 45.31 259 PRO A C 1
ATOM 2070 O O . PRO A 1 259 ? 39.266 -14.255 -27.904 1.00 45.31 259 PRO A O 1
ATOM 2073 N N . GLN A 1 260 ? 39.532 -12.074 -27.414 1.00 55.47 260 GLN A N 1
ATOM 2074 C CA . GLN A 1 260 ? 39.759 -12.302 -25.990 1.00 55.47 260 GLN A CA 1
ATOM 2075 C C . GLN A 1 260 ? 38.500 -12.924 -25.379 1.00 55.47 260 GLN A C 1
ATOM 2077 O O . GLN A 1 260 ? 37.391 -12.403 -25.534 1.00 55.47 260 GLN A O 1
ATOM 2082 N N . LYS A 1 261 ? 38.673 -14.073 -24.710 1.00 41.28 261 LYS A N 1
ATOM 2083 C CA . LYS A 1 261 ? 37.582 -14.772 -24.022 1.00 41.28 261 LYS A CA 1
ATOM 2084 C C . LYS A 1 261 ? 36.881 -13.808 -23.055 1.00 41.28 261 LYS A C 1
ATOM 2086 O O . LYS A 1 261 ? 37.561 -13.018 -22.399 1.00 41.28 261 LYS A O 1
ATOM 2091 N N . PRO A 1 262 ? 35.544 -13.877 -22.941 1.00 38.22 262 PRO A N 1
ATOM 2092 C CA . PRO A 1 262 ? 34.807 -13.021 -22.026 1.00 38.22 262 PRO A CA 1
ATOM 2093 C C . PRO A 1 262 ? 35.324 -13.217 -20.599 1.00 38.22 262 PRO A C 1
ATOM 2095 O O . PRO A 1 262 ? 35.407 -14.345 -20.112 1.00 38.22 262 PRO A O 1
ATOM 2098 N N . VAL A 1 263 ? 35.662 -12.110 -19.935 1.00 47.44 263 VAL A N 1
ATOM 2099 C CA . VAL A 1 263 ? 35.945 -12.092 -18.500 1.00 47.44 263 VAL A CA 1
ATOM 2100 C C . VAL A 1 263 ? 34.655 -12.483 -17.788 1.00 47.44 263 VAL A C 1
ATOM 2102 O O . VAL A 1 263 ? 33.713 -11.695 -17.700 1.00 47.44 263 VAL A O 1
ATOM 2105 N N . THR A 1 264 ? 34.587 -13.720 -17.306 1.00 41.59 264 THR A N 1
ATOM 2106 C CA . THR A 1 264 ? 33.576 -14.135 -16.339 1.00 41.59 264 THR A CA 1
ATOM 2107 C C . THR A 1 264 ? 33.875 -13.398 -15.040 1.00 41.59 264 THR A C 1
ATOM 2109 O O . THR A 1 264 ? 34.744 -13.807 -14.270 1.00 41.59 264 THR A O 1
ATOM 2112 N N . SER A 1 265 ? 33.194 -12.275 -14.810 1.00 36.56 265 SER A N 1
ATOM 2113 C CA . SER A 1 265 ? 33.134 -11.667 -13.484 1.00 36.56 265 SER A CA 1
ATOM 2114 C C . SER A 1 265 ? 32.279 -12.579 -12.606 1.00 36.56 265 SER A C 1
ATOM 2116 O O . SER A 1 265 ? 31.064 -12.438 -12.519 1.00 36.56 265 SER A O 1
ATOM 2118 N N . ASN A 1 266 ? 32.931 -13.573 -12.008 1.00 39.88 266 ASN A N 1
ATOM 2119 C CA . ASN A 1 266 ? 32.426 -14.231 -10.818 1.00 39.88 266 ASN A CA 1
ATOM 2120 C C . ASN A 1 266 ? 32.589 -13.234 -9.678 1.00 39.88 266 ASN A C 1
ATOM 2122 O O . ASN A 1 266 ? 33.705 -13.056 -9.209 1.00 39.88 266 ASN A O 1
ATOM 2126 N N . ASN A 1 267 ? 31.505 -12.587 -9.267 1.00 34.03 267 ASN A N 1
ATOM 2127 C CA . ASN A 1 267 ? 31.353 -12.055 -7.919 1.00 34.03 267 ASN A CA 1
ATOM 2128 C C . ASN A 1 267 ? 29.876 -12.205 -7.551 1.00 34.03 267 ASN A C 1
ATOM 2130 O O . ASN A 1 267 ? 29.017 -11.513 -8.100 1.00 34.03 267 ASN A O 1
ATOM 2134 N N . PHE A 1 268 ? 29.631 -13.210 -6.710 1.00 36.22 268 PHE A N 1
ATOM 2135 C CA . PHE A 1 268 ? 28.388 -13.437 -5.982 1.00 36.22 268 PHE A CA 1
ATOM 2136 C C . PHE A 1 268 ? 28.173 -12.344 -4.933 1.00 36.22 268 PHE A C 1
ATOM 2138 O O . PHE A 1 268 ? 29.192 -11.814 -4.429 1.00 36.22 268 PHE A O 1
#

Radius of gyration: 28.03 Å; Cα contacts (8 Å, |Δi|>4): 170; chains: 1; bounding box: 67×64×83 Å

Organism: NCBI:txid1121457

pLDDT: mean 71.69, std 18.62, range [34.03, 96.5]

InterPro domains:
  IPR014147 Type IV conjugative transfer protein TrbJ [TIGR02780] (9-253)

Secondary structure (DSSP, 8-state):
--SHHHHHHHHHTT--------------TT--HHHHHHHHT--SHHHHHHHHHHHHHHHHHHHHHHHHHHHHHHHHHHHHHH-SS--HHHHHHHHHHHHHHHHHHHHHHHHHHHHHHHHHHHHHHHTT-GGGHHHHTT-TTHHHHHHHHHHHHHHHHHHHHHHHSS-HHHHHHHHHTT-HHHHHHHHTSSHHHHHHHHHHHHHHHHHHHHHHHHHHHHHHHHHHHHHHHHHHHHHHHHHHHHHHHHHHS--TTGGG-PPPPP------